Protein AF-0000000083613518 (afdb_homodimer)

Sequence (252 aa):
MGYRKLGRTSSQRKALLRDLATDLIINERIETTEARAKELRSVVEKMITLGKRGDLHARRQAAAFIRREVVTTTDEEGNETTSFALQKLFNDVAPRYTDRQGGYTRILKVGPRRGDGAPVVVIELVMGYRKLGRTSSQRKALLRDLATDLIINERIETTEARAKELRSVVEKMITLGKRGDLHARRQAAAFIRREVVTTTDEEGNETTSFALQKLFNDVAPRYTDRQGGYTRILKVGPRRGDGAPVVVIELV

Radius of gyration: 19.32 Å; Cα contacts (8 Å, |Δi|>4): 376; chains: 2; bounding box: 46×54×45 Å

Foldseek 3Di:
DPQDCVVPDPVVLLVVLQVVLLVCLQVLKDKDFPSNLVSNQVVNQLLLVLLLVLDPVSLVVNPVRHDFDKHWDADPVRDIDIDGSSCSSNPPQSVVCNPPDTPQKDKAFPDADPDPGGTMIMIGGD/DPQDCVVPDPVVLLVVLQVVLLVCLQVLKDKDFPSNLVSNQVVNQLLLVLLLVLDPVSLVVNPVRHDFDKHWDADPVRDIDIDGSSCSSNPPQSVVCNPPDTPQKDKAFPDDDPDPPGTMIMIGGD

pLDDT: mean 90.01, std 14.19, range [29.75, 98.61]

Nearest PDB structures (foldseek):
  8a63-assembly1_Q  TM=9.369E-01  e=1.039E-16  Listeria monocytogenes EGD-e
  7p7t-assembly1_Q  TM=9.201E-01  e=7.723E-17  Enterococcus faecalis
  7nhn-assembly1_Q  TM=9.329E-01  e=1.573E-16  Listeria monocytogenes EGD-e
  6o8x-assembly1_O  TM=8.999E-01  e=3.682E-14  Enterococcus faecalis
  5myj-assembly1_BQ  TM=8.837E-01  e=2.963E-12  Lactococcus cremoris subsp. cremoris MG1363

Organism: NCBI:txid2304605

InterPro domains:
  IPR000456 Large ribosomal subunit protein bL17 [MF_01368] (1-126)
  IPR000456 Large ribosomal subunit protein bL17 [PF01196] (16-126)
  IPR000456 Large ribosomal subunit protein bL17 [PTHR14413] (3-126)
  IPR000456 Large ribosomal subunit protein bL17 [TIGR00059] (2-126)
  IPR036373 Large ribosomal subunit protein bL17 superfamily [G3DSA:3.90.1030.10] (2-126)
  IPR036373 Large ribosomal subunit protein bL17 superfamily [SSF64263] (2-126)
  IPR047859 Large ribosomal subunit protein bL17, conserved site [PS01167] (30-52)

Solvent-accessible surface area (backbone atoms only — not comparable to full-atom values): 14281 Å² total; per-residue (Å²): 129,84,71,78,55,86,91,45,54,72,69,49,46,52,30,39,45,29,52,50,43,38,46,29,67,69,60,41,47,43,76,42,42,49,73,55,45,62,58,39,47,62,54,44,49,49,47,40,53,30,24,54,69,62,42,71,68,32,49,52,58,42,57,74,55,43,49,77,37,62,39,78,45,68,48,98,88,65,53,72,47,76,45,40,38,64,52,42,36,48,71,56,53,14,62,76,41,72,88,50,90,65,77,48,61,45,79,42,78,74,51,73,55,93,72,93,67,70,48,38,22,37,40,29,65,102,128,84,70,79,56,86,89,43,54,72,68,49,46,51,29,40,46,29,52,50,44,37,47,30,68,68,59,42,48,44,76,45,43,50,72,56,46,60,59,42,47,61,54,45,49,49,47,38,52,31,23,56,68,61,41,72,69,34,49,52,57,42,56,74,55,43,49,79,37,62,41,79,46,67,49,98,85,65,52,73,46,76,46,39,39,64,51,43,36,47,70,56,53,15,61,75,41,71,88,51,91,67,77,48,61,46,79,42,78,74,51,74,57,91,72,92,67,70,48,38,21,36,39,30,63,103

Structure (mmCIF, N/CA/C/O backbone):
data_AF-0000000083613518-model_v1
#
loop_
_entity.id
_entity.type
_entity.pdbx_description
1 polymer 'Large ribosomal subunit protein bL17'
#
loop_
_atom_site.group_PDB
_atom_site.id
_atom_site.type_symbol
_atom_site.label_atom_id
_atom_site.label_alt_id
_atom_site.label_comp_id
_atom_site.label_asym_id
_atom_site.label_entity_id
_atom_site.label_seq_id
_atom_site.pdbx_PDB_ins_code
_atom_site.Cartn_x
_atom_site.Cartn_y
_atom_site.Cartn_z
_atom_site.occupancy
_atom_site.B_iso_or_equiv
_atom_site.auth_seq_id
_atom_site.auth_comp_id
_atom_site.auth_asym_id
_atom_site.auth_atom_id
_atom_site.pdbx_PDB_model_num
ATOM 1 N N . MET A 1 1 ? -20.388 -11.957 -10.587 1 29.75 1 MET A N 1
ATOM 2 C CA . MET A 1 1 ? -20.161 -12.449 -9.231 1 29.75 1 MET A CA 1
ATOM 3 C C . MET A 1 1 ? -20.269 -11.316 -8.216 1 29.75 1 MET A C 1
ATOM 5 O O . MET A 1 1 ? -19.603 -10.288 -8.354 1 29.75 1 MET A O 1
ATOM 9 N N . GLY A 1 2 ? -21.452 -11.227 -7.701 1 42.05 2 GLY A N 1
ATOM 10 C CA . GLY A 1 2 ? -21.776 -10.132 -6.801 1 42.05 2 GLY A CA 1
ATOM 11 C C . GLY A 1 2 ? -20.809 -10.009 -5.638 1 42.05 2 GLY A C 1
ATOM 12 O O . GLY A 1 2 ? -20.614 -10.963 -4.883 1 42.05 2 GLY A O 1
ATOM 13 N N . TYR A 1 3 ? -19.715 -9.268 -5.726 1 49.86 3 TYR A N 1
ATOM 14 C CA . TYR A 1 3 ? -18.763 -9.054 -4.642 1 49.86 3 TYR A CA 1
ATOM 15 C C . TYR A 1 3 ? -19.485 -8.753 -3.334 1 49.86 3 TYR A C 1
ATOM 17 O O . TYR A 1 3 ? -20.582 -8.19 -3.338 1 49.86 3 TYR A O 1
ATOM 25 N N . ARG A 1 4 ? -19.282 -9.549 -2.326 1 58.93 4 ARG A N 1
ATOM 26 C CA . ARG A 1 4 ? -19.828 -9.203 -1.018 1 58.93 4 ARG A CA 1
ATOM 27 C C . ARG A 1 4 ? -19.591 -7.73 -0.699 1 58.93 4 ARG A C 1
ATOM 29 O O . ARG A 1 4 ? -18.543 -7.177 -1.039 1 58.93 4 ARG A O 1
ATOM 36 N N . LYS A 1 5 ? -20.572 -6.933 -0.449 1 56.43 5 LYS A N 1
ATOM 37 C CA . LYS A 1 5 ? -20.6 -5.487 -0.25 1 56.43 5 LYS A CA 1
ATOM 38 C C . LYS A 1 5 ? -19.647 -5.066 0.865 1 56.43 5 LYS A C 1
ATOM 40 O O . LYS A 1 5 ? -19.149 -3.938 0.871 1 56.43 5 LYS A O 1
ATOM 45 N N . LEU A 1 6 ? -18.945 -5.997 1.589 1 70.52 6 LEU A N 1
ATOM 46 C CA . LEU A 1 6 ? -18.037 -5.782 2.71 1 70.52 6 LEU A CA 1
ATOM 47 C C . LEU A 1 6 ? -18.382 -4.495 3.451 1 70.52 6 LEU A C 1
ATOM 49 O O . LEU A 1 6 ? -17.515 -3.883 4.079 1 70.52 6 LEU A O 1
ATOM 53 N N . GLY A 1 7 ? -19.693 -3.972 3.241 1 72.52 7 GLY A N 1
ATOM 54 C CA . GLY A 1 7 ? -20.112 -2.721 3.853 1 72.52 7 GLY A CA 1
ATOM 55 C C . GLY A 1 7 ? -19.428 -1.506 3.255 1 72.52 7 GLY A C 1
ATOM 56 O O . GLY A 1 7 ? -19.214 -0.506 3.943 1 72.52 7 GLY A O 1
ATOM 57 N N . ARG A 1 8 ? -18.896 -1.632 2.011 1 80.9 8 ARG A N 1
ATOM 58 C CA . ARG A 1 8 ? -18.143 -0.604 1.301 1 80.9 8 ARG A CA 1
ATOM 59 C C . ARG A 1 8 ? -18.758 -0.32 -0.065 1 80.9 8 ARG A C 1
ATOM 61 O O . ARG A 1 8 ? -19.518 -1.136 -0.591 1 80.9 8 ARG A O 1
ATOM 68 N N . THR A 1 9 ? -18.434 0.893 -0.484 1 88.49 9 THR A N 1
ATOM 69 C CA . THR A 1 9 ? -18.803 1.169 -1.869 1 88.49 9 THR A CA 1
ATOM 70 C C . THR A 1 9 ? -18 0.293 -2.827 1 88.49 9 THR A C 1
ATOM 72 O O . THR A 1 9 ? -16.992 -0.3 -2.437 1 88.49 9 THR A O 1
ATOM 75 N N . SER A 1 10 ? -18.519 0.225 -4.022 1 92.04 10 SER A N 1
ATOM 76 C CA . SER A 1 10 ? -17.834 -0.586 -5.023 1 92.04 10 SER A CA 1
ATOM 77 C C . SER A 1 10 ? -16.401 -0.11 -5.235 1 92.04 10 SER A C 1
ATOM 79 O O . SER A 1 10 ? -15.481 -0.923 -5.347 1 92.04 10 SER A O 1
ATOM 81 N N . SER A 1 11 ? -16.212 1.19 -5.306 1 93.25 11 SER A N 1
ATOM 82 C CA . SER A 1 11 ? -14.887 1.764 -5.517 1 93.25 11 SER A CA 1
ATOM 83 C C . SER A 1 11 ? -13.963 1.469 -4.34 1 93.25 11 SER A C 1
ATOM 85 O O . SER A 1 11 ? -12.788 1.147 -4.532 1 93.25 11 SER A O 1
ATOM 87 N N . GLN A 1 12 ? -14.516 1.533 -3.175 1 93.36 12 GLN A N 1
ATOM 88 C CA . GLN A 1 12 ? -13.73 1.257 -1.977 1 93.36 12 GLN A CA 1
ATOM 89 C C . GLN A 1 12 ? -13.352 -0.219 -1.895 1 93.36 12 GLN A C 1
ATOM 91 O O . GLN A 1 12 ? -12.226 -0.558 -1.523 1 93.36 12 GLN A O 1
ATOM 96 N N . ARG A 1 13 ? -14.272 -1.024 -2.31 1 93.83 13 ARG A N 1
ATOM 97 C CA . ARG A 1 13 ? -14 -2.457 -2.299 1 93.83 13 ARG A CA 1
ATOM 98 C C . ARG A 1 13 ? -12.884 -2.81 -3.277 1 93.83 13 ARG A C 1
ATOM 100 O O . ARG A 1 13 ? -11.972 -3.568 -2.939 1 93.83 13 ARG A O 1
ATOM 107 N N . LYS A 1 14 ? -12.987 -2.211 -4.432 1 95.32 14 LYS A N 1
ATOM 108 C CA . LYS A 1 14 ? -11.965 -2.464 -5.444 1 95.32 14 LYS A CA 1
ATOM 109 C C . LYS A 1 14 ? -10.593 -1.995 -4.969 1 95.32 14 LYS A C 1
ATOM 111 O O . LYS A 1 14 ? -9.596 -2.699 -5.144 1 95.32 14 LYS A O 1
ATOM 116 N N . ALA A 1 15 ? -10.553 -0.808 -4.362 1 96.2 15 ALA A N 1
ATOM 117 C CA . ALA A 1 15 ? -9.292 -0.268 -3.86 1 96.2 15 ALA A CA 1
ATOM 118 C C . ALA A 1 15 ? -8.717 -1.152 -2.757 1 96.2 15 ALA A C 1
ATOM 120 O O . ALA A 1 15 ? -7.509 -1.396 -2.715 1 96.2 15 ALA A O 1
ATOM 121 N N . LEU A 1 16 ? -9.607 -1.654 -1.927 1 95.83 16 LEU A N 1
ATOM 122 C CA . LEU A 1 16 ? -9.186 -2.526 -0.836 1 95.83 16 LEU A CA 1
ATOM 123 C C . LEU A 1 16 ? -8.595 -3.825 -1.376 1 95.83 16 LEU A C 1
ATOM 125 O O . LEU A 1 16 ? -7.531 -4.26 -0.931 1 95.83 16 LEU A O 1
ATOM 129 N N . LEU A 1 17 ? -9.255 -4.391 -2.343 1 96.8 17 LEU A N 1
ATOM 130 C CA . LEU A 1 17 ? -8.795 -5.659 -2.9 1 96.8 17 LEU A CA 1
ATOM 131 C C . LEU A 1 17 ? -7.484 -5.475 -3.658 1 96.8 17 LEU A C 1
ATOM 133 O O . LEU A 1 17 ? -6.633 -6.368 -3.659 1 96.8 17 LEU A O 1
ATOM 137 N N . ARG A 1 18 ? -7.316 -4.341 -4.288 1 97.27 18 ARG A N 1
ATOM 138 C CA . ARG A 1 18 ? -6.048 -4.033 -4.941 1 97.27 18 ARG A CA 1
ATOM 139 C C . ARG A 1 18 ? -4.909 -3.98 -3.929 1 97.27 18 ARG A C 1
ATOM 141 O O . ARG A 1 18 ? -3.839 -4.544 -4.161 1 97.27 18 ARG A O 1
ATOM 148 N N . ASP A 1 19 ? -5.189 -3.319 -2.863 1 96.87 19 ASP A N 1
ATOM 149 C CA . ASP A 1 19 ? -4.186 -3.2 -1.809 1 96.87 19 ASP A CA 1
ATOM 150 C C . ASP A 1 19 ? -3.819 -4.57 -1.244 1 96.87 19 ASP A C 1
ATOM 152 O O . ASP A 1 19 ? -2.637 -4.899 -1.118 1 96.87 19 ASP A O 1
ATOM 156 N N . LEU A 1 20 ? -4.812 -5.359 -0.962 1 97.68 20 LEU A N 1
ATOM 157 C CA . LEU A 1 20 ? -4.598 -6.66 -0.338 1 97.68 20 LEU A CA 1
ATOM 158 C C . LEU A 1 20 ? -3.914 -7.621 -1.305 1 97.68 20 LEU A C 1
ATOM 160 O O . LEU A 1 20 ? -3.054 -8.407 -0.901 1 97.68 20 LEU A O 1
ATOM 164 N N . ALA A 1 21 ? -4.338 -7.516 -2.578 1 98.57 21 ALA A N 1
ATOM 165 C CA . ALA A 1 21 ? -3.713 -8.383 -3.574 1 98.57 21 ALA A CA 1
ATOM 166 C C . ALA A 1 21 ? -2.231 -8.057 -3.734 1 98.57 21 ALA A C 1
ATOM 168 O O . ALA A 1 21 ? -1.393 -8.96 -3.787 1 98.57 21 ALA A O 1
ATOM 169 N N . THR A 1 22 ? -1.954 -6.766 -3.776 1 98.49 22 THR A N 1
ATOM 170 C CA . THR A 1 22 ? -0.567 -6.327 -3.882 1 98.49 22 THR A CA 1
ATOM 171 C C . THR A 1 22 ? 0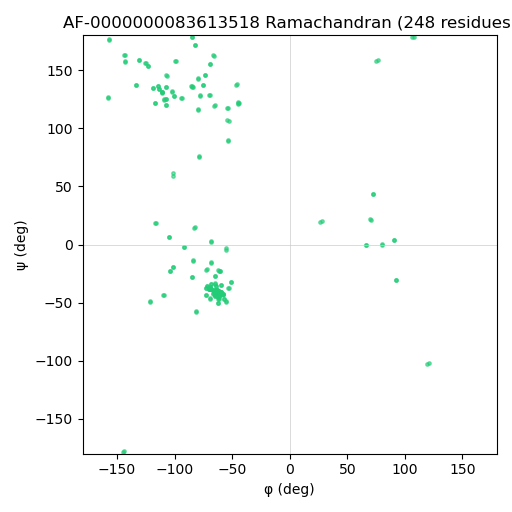.24 -6.786 -2.671 1 98.49 22 THR A C 1
ATOM 173 O O . THR A 1 22 ? 1.337 -7.329 -2.819 1 98.49 22 THR A O 1
ATOM 176 N N . ASP A 1 23 ? -0.356 -6.63 -1.527 1 97.82 23 ASP A N 1
ATOM 177 C CA . ASP A 1 23 ? 0.309 -7.038 -0.293 1 97.82 23 ASP A CA 1
ATOM 178 C C . ASP A 1 23 ? 0.567 -8.543 -0.281 1 97.82 23 ASP A C 1
ATOM 180 O O . ASP A 1 23 ? 1.634 -8.992 0.143 1 97.82 23 ASP A O 1
ATOM 184 N N . LEU A 1 24 ? -0.411 -9.287 -0.691 1 98.52 24 LEU A N 1
ATOM 185 C CA . LEU A 1 24 ? -0.266 -10.738 -0.67 1 98.52 24 LEU A CA 1
ATOM 186 C C . LEU A 1 24 ? 0.813 -11.191 -1.648 1 98.52 24 LEU A C 1
ATOM 188 O O . LEU A 1 24 ? 1.591 -12.098 -1.344 1 98.52 24 LEU A O 1
ATOM 192 N N . ILE A 1 25 ? 0.852 -10.565 -2.821 1 98.12 25 ILE A N 1
ATOM 193 C CA . ILE A 1 25 ? 1.874 -10.899 -3.807 1 98.12 25 ILE A CA 1
ATOM 194 C C . ILE A 1 25 ? 3.256 -10.569 -3.25 1 98.12 25 ILE A C 1
ATOM 196 O O . ILE A 1 25 ? 4.196 -11.354 -3.398 1 98.12 25 ILE A O 1
ATOM 200 N 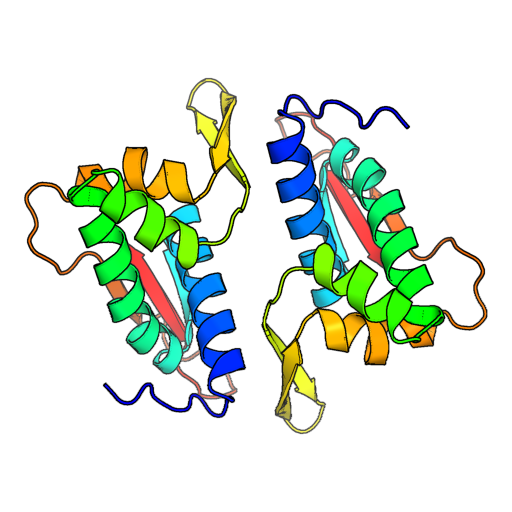N . ILE A 1 26 ? 3.355 -9.478 -2.558 1 97.24 26 ILE A N 1
ATOM 201 C CA . ILE A 1 26 ? 4.636 -9.017 -2.033 1 97.24 26 ILE A CA 1
ATOM 202 C C . ILE A 1 26 ? 5.063 -9.902 -0.864 1 97.24 26 ILE A C 1
ATOM 204 O O . ILE A 1 26 ? 6.201 -10.375 -0.819 1 97.24 26 ILE A O 1
ATOM 208 N N . ASN A 1 27 ? 4.122 -10.231 0.044 1 97.05 27 ASN A N 1
ATOM 209 C CA . ASN A 1 27 ? 4.476 -10.887 1.298 1 97.05 27 ASN A CA 1
ATOM 210 C C . ASN A 1 27 ? 4.185 -12.384 1.249 1 97.05 27 ASN A C 1
ATOM 212 O O . ASN A 1 27 ? 4.654 -13.14 2.101 1 97.05 27 ASN A O 1
ATOM 216 N N . GLU A 1 28 ? 3.359 -12.803 0.339 1 98.05 28 GLU A N 1
ATOM 217 C CA . GLU A 1 28 ? 2.951 -14.183 0.09 1 98.05 28 GLU A CA 1
ATOM 218 C C . GLU A 1 28 ? 2.135 -14.736 1.255 1 98.05 28 GLU A C 1
ATOM 220 O O . GLU A 1 28 ? 1.698 -15.888 1.221 1 98.05 28 GLU A O 1
ATOM 225 N N . ARG A 1 29 ? 1.961 -13.858 2.26 1 98.07 29 ARG A N 1
ATOM 226 C CA . ARG A 1 29 ? 1.159 -14.175 3.437 1 98.07 29 ARG A CA 1
ATOM 227 C C . ARG A 1 29 ? 0.674 -12.905 4.128 1 98.07 29 ARG A C 1
ATOM 229 O O . ARG A 1 29 ? 1.465 -11.998 4.398 1 98.07 29 ARG A O 1
ATOM 236 N N . ILE A 1 30 ? -0.674 -12.866 4.333 1 97.62 30 ILE A N 1
ATOM 237 C CA . ILE A 1 30 ? -1.175 -11.7 5.053 1 97.62 30 ILE A CA 1
ATOM 238 C C . ILE A 1 30 ? -2.325 -12.114 5.968 1 97.62 30 ILE A C 1
ATOM 240 O O . ILE A 1 30 ? -2.92 -13.179 5.786 1 97.62 30 ILE A O 1
ATOM 244 N N . GLU A 1 31 ? -2.572 -11.3 7.003 1 96.27 31 GLU A N 1
ATOM 245 C CA . GLU A 1 31 ? -3.702 -11.461 7.913 1 96.27 31 GLU A CA 1
ATOM 246 C C . GLU A 1 31 ? -4.811 -10.462 7.597 1 96.27 31 GLU A C 1
ATOM 248 O O . GLU A 1 31 ? -4.542 -9.283 7.355 1 96.27 31 GLU A O 1
ATOM 253 N N . THR A 1 32 ? -6.062 -10.967 7.5 1 94.13 32 THR A N 1
ATOM 254 C CA . THR A 1 32 ? -7.229 -10.127 7.252 1 94.13 32 THR A CA 1
ATOM 255 C C . THR A 1 32 ? -8.502 -10.811 7.739 1 94.13 32 THR A C 1
ATOM 257 O O . THR A 1 32 ? -8.447 -11.898 8.318 1 94.13 32 THR A O 1
ATOM 260 N N . THR A 1 33 ? -9.56 -10.183 7.664 1 91.61 33 THR A N 1
ATOM 261 C CA . THR A 1 33 ? -10.811 -10.817 8.066 1 91.61 33 THR A CA 1
ATOM 262 C C . THR A 1 33 ? -11.197 -11.921 7.087 1 91.61 33 THR A C 1
ATOM 264 O O . THR A 1 33 ? -10.783 -11.902 5.926 1 91.61 33 THR A O 1
ATOM 267 N N . GLU A 1 34 ? -11.988 -12.881 7.572 1 92.77 34 GLU A N 1
ATOM 268 C CA . GLU A 1 34 ? -12.39 -14.013 6.742 1 92.77 34 GLU A CA 1
ATOM 269 C C . GLU A 1 34 ? -13.148 -13.547 5.502 1 92.77 34 GLU A C 1
ATOM 271 O O . GLU A 1 34 ? -12.924 -14.057 4.402 1 92.77 34 GLU A O 1
ATOM 276 N N . ALA A 1 35 ? -14.009 -12.562 5.688 1 92.46 35 ALA A N 1
ATOM 277 C CA . ALA A 1 35 ? -14.796 -12.045 4.571 1 92.46 35 ALA A CA 1
ATOM 278 C C . ALA A 1 35 ? -13.894 -11.455 3.491 1 92.46 35 ALA A C 1
ATOM 280 O O . ALA A 1 35 ? -14.075 -11.732 2.303 1 92.46 35 ALA A O 1
ATOM 281 N N . ARG A 1 36 ? -12.902 -10.733 3.852 1 94.12 36 ARG A N 1
ATOM 282 C CA . ARG A 1 36 ? -11.968 -10.118 2.913 1 94.12 36 ARG A CA 1
ATOM 283 C C . ARG A 1 36 ? -11.094 -11.172 2.242 1 94.12 36 ARG A C 1
ATOM 285 O O . ARG A 1 36 ? -10.81 -11.08 1.046 1 94.12 36 ARG A O 1
ATOM 292 N N . ALA A 1 37 ? -10.737 -12.116 3.021 1 97.25 37 ALA A N 1
ATOM 293 C CA . ALA A 1 37 ? -9.88 -13.179 2.501 1 97.25 37 ALA A CA 1
ATOM 294 C C . ALA A 1 37 ? -10.586 -13.962 1.398 1 97.25 37 ALA A C 1
ATOM 296 O O . ALA A 1 37 ? -9.972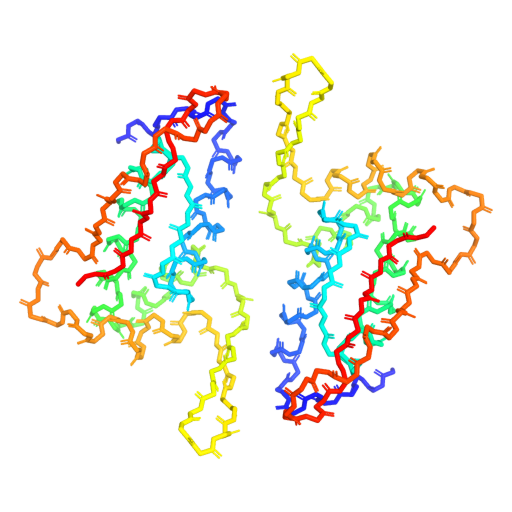 -14.312 0.386 1 97.25 37 ALA A O 1
ATOM 297 N N . LYS A 1 38 ? -11.812 -14.22 1.571 1 96.19 38 LYS A N 1
ATOM 298 C CA . LYS A 1 38 ? -12.581 -14.977 0.586 1 96.19 38 LYS A CA 1
ATOM 299 C C . LYS A 1 38 ? -12.722 -14.198 -0.718 1 96.19 38 LYS A C 1
ATOM 301 O O . LYS A 1 38 ? -12.622 -14.772 -1.804 1 96.19 38 LYS A O 1
ATOM 306 N N . GLU A 1 39 ? -12.937 -12.912 -0.591 1 96.65 39 GLU A N 1
ATOM 307 C CA . GLU A 1 39 ? -13.014 -12.081 -1.789 1 96.65 39 GLU A CA 1
ATOM 308 C C . GLU A 1 39 ? -11.647 -11.944 -2.455 1 96.65 39 GLU A C 1
ATOM 310 O O . GLU A 1 39 ? -11.542 -11.981 -3.682 1 96.65 39 GLU A O 1
ATOM 315 N N . LEU A 1 40 ? -10.69 -11.846 -1.683 1 97.94 40 LEU A N 1
ATOM 316 C CA . LEU A 1 40 ? -9.317 -11.682 -2.149 1 97.94 40 LEU A CA 1
ATOM 317 C C . LEU A 1 40 ? -8.853 -12.915 -2.917 1 97.94 40 LEU A C 1
ATOM 319 O O . LEU A 1 40 ? -8.095 -12.801 -3.883 1 97.94 40 LEU A O 1
ATOM 323 N N . ARG A 1 41 ? -9.28 -14.052 -2.57 1 97.97 41 ARG A N 1
ATOM 324 C CA . ARG A 1 41 ? -8.86 -15.31 -3.178 1 97.97 41 ARG A CA 1
ATOM 325 C C . ARG A 1 41 ? -9.086 -15.291 -4.687 1 97.97 41 ARG A C 1
ATOM 327 O O . ARG A 1 41 ? -8.173 -15.589 -5.46 1 97.97 41 ARG A O 1
ATOM 334 N N . SER A 1 42 ? -10.271 -14.89 -5.065 1 97.12 42 SER A N 1
ATOM 335 C CA . SER A 1 42 ? -10.593 -14.907 -6.488 1 97.12 42 SER A CA 1
ATOM 336 C C . SER A 1 42 ? -9.703 -13.947 -7.269 1 97.12 42 SER A C 1
ATOM 338 O O . SER A 1 42 ? -9.277 -14.254 -8.384 1 97.12 42 SER A O 1
ATOM 340 N N . VAL A 1 43 ? -9.394 -12.864 -6.68 1 97.95 43 VAL A N 1
ATOM 341 C CA . VAL A 1 43 ? -8.589 -11.835 -7.331 1 97.95 43 VAL A CA 1
ATOM 342 C C . VAL A 1 43 ? -7.157 -12.335 -7.51 1 97.95 43 VAL A C 1
ATOM 344 O O . VAL A 1 43 ? -6.597 -12.256 -8.606 1 97.95 43 VAL A O 1
ATOM 347 N N . VAL A 1 44 ? -6.639 -12.889 -6.485 1 98.61 44 VAL A N 1
ATOM 348 C CA . VAL A 1 44 ? -5.241 -13.304 -6.515 1 98.61 44 VAL A CA 1
ATOM 349 C C . VAL A 1 44 ? -5.082 -14.525 -7.418 1 98.61 44 VAL A C 1
ATOM 351 O O . VAL A 1 44 ? -4.085 -14.651 -8.132 1 98.61 44 VAL A O 1
ATOM 354 N N . GLU A 1 45 ? -6.078 -15.385 -7.41 1 98.28 45 GLU A N 1
ATOM 355 C CA . GLU A 1 45 ? -6.061 -16.511 -8.339 1 98.28 45 GLU A CA 1
ATOM 356 C C . GLU A 1 45 ? -5.974 -16.031 -9.785 1 98.28 45 GLU A C 1
ATOM 358 O O . GLU A 1 45 ? -5.213 -16.583 -10.583 1 98.28 45 GLU A O 1
ATOM 363 N N . LYS A 1 46 ? -6.726 -15.034 -10.006 1 98.11 46 LYS A N 1
ATOM 364 C CA . LYS A 1 46 ? -6.725 -14.468 -11.352 1 98.11 46 LYS A CA 1
ATOM 365 C C . LYS A 1 46 ? -5.379 -13.828 -11.678 1 98.11 46 LYS A C 1
ATOM 367 O O . LYS A 1 46 ? -4.862 -13.986 -12.786 1 98.11 46 LYS A O 1
ATOM 372 N N . MET A 1 47 ? -4.802 -13.131 -10.793 1 98.58 47 MET A N 1
ATOM 373 C CA . MET A 1 47 ? -3.519 -12.47 -11.013 1 98.58 47 MET A CA 1
ATOM 374 C C . MET A 1 47 ? -2.422 -13.492 -11.294 1 98.58 47 MET A C 1
ATOM 376 O O . MET A 1 47 ? -1.589 -13.286 -12.179 1 98.58 47 MET A O 1
ATOM 380 N N . ILE A 1 48 ? -2.433 -14.579 -10.53 1 98.55 48 ILE A N 1
ATOM 381 C CA . ILE A 1 48 ? -1.413 -15.607 -10.709 1 98.55 48 ILE A CA 1
ATOM 382 C C . ILE A 1 48 ? -1.621 -16.313 -12.047 1 98.55 48 ILE A C 1
ATOM 384 O O . ILE A 1 48 ? -0.655 -16.638 -12.741 1 98.55 48 ILE A O 1
ATOM 388 N N . THR A 1 49 ? -2.875 -16.496 -12.43 1 98.15 49 THR A N 1
ATOM 389 C CA . THR A 1 49 ? -3.164 -17.063 -13.742 1 98.15 49 THR A CA 1
ATOM 390 C C . THR A 1 49 ? -2.618 -16.167 -14.851 1 98.15 49 THR A C 1
ATOM 392 O O . THR A 1 49 ? -2.012 -16.654 -15.808 1 98.15 49 THR A O 1
ATOM 395 N N . LEU A 1 50 ? -2.801 -14.897 -14.73 1 98.16 50 LEU A N 1
ATOM 396 C CA . LEU A 1 50 ? -2.213 -13.958 -15.679 1 98.16 50 LEU A CA 1
ATOM 397 C C . LEU A 1 50 ? -0.691 -14.058 -15.669 1 98.16 50 LEU A C 1
ATOM 399 O O . LEU A 1 50 ? -0.057 -14.037 -16.727 1 98.16 50 LEU A O 1
ATOM 403 N N . GLY A 1 51 ? -0.169 -14.171 -14.476 1 98.14 51 GLY A N 1
ATOM 404 C CA . GLY A 1 51 ? 1.272 -14.297 -14.324 1 98.14 51 GLY A CA 1
ATOM 405 C C . GLY A 1 51 ? 1.842 -15.512 -15.03 1 98.14 51 GLY A C 1
ATOM 406 O O . GLY A 1 51 ? 2.933 -15.45 -15.601 1 98.14 51 GLY A O 1
ATOM 407 N N . LYS A 1 52 ? 1.099 -16.546 -15.044 1 97.51 52 LYS A N 1
ATOM 408 C CA . LYS A 1 52 ? 1.518 -17.789 -15.684 1 97.51 52 LYS A CA 1
ATOM 409 C C . LYS A 1 52 ? 1.479 -17.664 -17.205 1 97.51 52 LYS A C 1
ATOM 411 O O . LYS A 1 52 ? 2.297 -18.266 -17.904 1 97.51 52 LYS A O 1
ATOM 416 N N . ARG A 1 53 ? 0.521 -16.985 -17.702 1 95.87 53 ARG A N 1
ATOM 417 C CA . ARG A 1 53 ? 0.446 -16.765 -19.143 1 95.87 53 ARG A CA 1
ATOM 418 C C . ARG A 1 53 ? 1.658 -15.985 -19.641 1 95.87 53 ARG A C 1
ATOM 420 O O . ARG A 1 53 ? 2.264 -16.35 -20.651 1 95.87 53 ARG A O 1
ATOM 427 N N . GLY A 1 54 ? 1.992 -14.847 -19.007 1 93.28 54 GLY A N 1
ATOM 428 C CA . GLY A 1 54 ? 3.27 -14.169 -19.162 1 93.28 54 GLY A CA 1
ATOM 429 C C . GLY A 1 54 ? 3.35 -13.327 -20.421 1 93.28 54 GLY A C 1
ATOM 430 O O . GLY A 1 54 ? 4.373 -12.691 -20.684 1 93.28 54 GLY A O 1
ATOM 431 N N . ASP A 1 55 ? 2.29 -13.301 -21.193 1 96.71 55 ASP A N 1
ATOM 432 C CA . ASP A 1 55 ? 2.337 -12.513 -22.421 1 96.71 55 ASP A CA 1
ATOM 433 C C . ASP A 1 55 ? 2.049 -11.04 -22.14 1 96.71 55 ASP A C 1
ATOM 435 O O . ASP A 1 55 ? 1.658 -10.68 -21.028 1 96.71 55 ASP A O 1
ATOM 439 N N . LEU A 1 56 ? 2.245 -10.225 -23.175 1 97.51 56 LEU A N 1
ATOM 440 C CA . LEU A 1 56 ? 2.124 -8.779 -23.025 1 97.51 56 LEU A CA 1
ATOM 441 C C . LEU A 1 56 ? 0.715 -8.394 -22.587 1 97.51 56 LEU A C 1
ATOM 443 O O . LEU A 1 56 ? 0.541 -7.495 -21.761 1 97.51 56 LEU A O 1
ATOM 447 N N . HIS A 1 57 ? -0.228 -9.097 -23.184 1 98.32 57 HIS A N 1
ATOM 448 C CA . HIS A 1 57 ? -1.61 -8.808 -22.818 1 98.32 57 HIS A CA 1
ATOM 449 C C . HIS A 1 57 ? -1.86 -9.094 -21.341 1 98.32 57 HIS A C 1
ATOM 451 O O . HIS A 1 57 ? -2.472 -8.283 -20.642 1 98.32 57 HIS A O 1
ATOM 457 N N . ALA A 1 58 ? -1.367 -10.186 -20.804 1 98.43 58 ALA A N 1
ATOM 458 C CA . ALA A 1 58 ? -1.51 -10.567 -19.401 1 98.43 58 ALA A CA 1
ATOM 459 C C . ALA A 1 58 ? -0.81 -9.566 -18.487 1 98.43 58 ALA A C 1
ATOM 461 O O . ALA A 1 58 ? -1.337 -9.203 -17.432 1 98.43 58 ALA A O 1
ATOM 462 N N . ARG A 1 59 ? 0.27 -9.146 -18.936 1 97.91 59 ARG A N 1
ATOM 463 C CA . ARG A 1 59 ? 1.04 -8.192 -18.143 1 97.91 59 ARG A CA 1
ATOM 464 C C . ARG A 1 59 ? 0.292 -6.871 -17.997 1 97.91 59 ARG A C 1
ATOM 466 O O . ARG A 1 59 ? 0.279 -6.275 -16.918 1 97.91 59 ARG A O 1
ATOM 473 N N . ARG A 1 60 ? -0.298 -6.432 -19.04 1 98.1 60 ARG A N 1
ATOM 474 C CA . ARG A 1 60 ? -1.055 -5.184 -19.003 1 98.1 60 ARG A CA 1
ATOM 475 C C . ARG A 1 60 ? -2.287 -5.318 -18.114 1 98.1 60 ARG A C 1
ATOM 477 O O . ARG A 1 60 ? -2.629 -4.392 -17.375 1 98.1 60 ARG A O 1
ATOM 484 N N . GLN A 1 61 ? -2.897 -6.472 -18.221 1 98.36 61 GLN A N 1
ATOM 485 C CA . GLN A 1 61 ? -4.074 -6.719 -17.395 1 98.36 61 GLN A CA 1
ATOM 486 C C . GLN A 1 61 ? -3.715 -6.717 -15.912 1 98.36 61 GLN A C 1
ATOM 488 O O . GLN A 1 61 ? -4.413 -6.106 -15.1 1 98.36 61 GLN A O 1
ATOM 493 N N . ALA A 1 62 ? -2.622 -7.344 -15.569 1 98.56 62 ALA A N 1
ATOM 494 C CA . ALA A 1 62 ? -2.182 -7.393 -14.177 1 98.56 62 ALA A CA 1
ATOM 495 C C . ALA A 1 62 ? -1.737 -6.016 -13.694 1 98.56 62 ALA A C 1
ATOM 497 O O . ALA A 1 62 ? -2.023 -5.627 -12.559 1 98.56 62 ALA A O 1
ATOM 498 N N . ALA A 1 63 ? -1.064 -5.268 -14.582 1 97.79 63 ALA A N 1
ATOM 499 C CA . ALA A 1 63 ? -0.563 -3.936 -14.251 1 97.79 63 ALA A CA 1
ATOM 500 C C . ALA A 1 63 ? -1.712 -2.972 -13.972 1 97.79 63 ALA A C 1
ATOM 502 O O . ALA A 1 63 ? -1.557 -2.017 -13.206 1 97.79 63 ALA A O 1
ATOM 503 N N . ALA A 1 64 ? -2.868 -3.245 -14.566 1 97.17 64 ALA A N 1
ATOM 504 C CA . ALA A 1 64 ? -4.04 -2.393 -14.383 1 97.17 64 ALA A CA 1
ATOM 505 C C . ALA A 1 64 ? -4.626 -2.56 -12.984 1 97.17 64 ALA A C 1
ATOM 507 O O . ALA A 1 64 ? -5.332 -1.677 -12.491 1 97.17 64 ALA A O 1
ATOM 508 N N . PHE A 1 65 ? -4.327 -3.674 -12.364 1 97.17 65 PHE A N 1
ATOM 509 C CA . PHE A 1 65 ? -4.944 -3.968 -11.076 1 97.17 65 PHE A CA 1
ATOM 510 C C . PHE A 1 65 ? -3.922 -3.865 -9.95 1 97.17 65 PHE A C 1
ATOM 512 O O . PHE A 1 65 ? -4.19 -3.254 -8.914 1 97.17 65 PHE A O 1
ATOM 519 N N . ILE A 1 66 ? -2.701 -4.403 -10.126 1 97.18 66 ILE A N 1
ATOM 520 C CA . ILE A 1 66 ? -1.66 -4.448 -9.106 1 97.18 66 ILE A CA 1
ATOM 521 C C . ILE A 1 66 ? -1.033 -3.065 -8.947 1 97.18 66 ILE A C 1
ATOM 523 O O . ILE A 1 66 ? -0.727 -2.397 -9.938 1 97.18 66 ILE A O 1
ATOM 527 N N . ARG A 1 67 ? -0.817 -2.681 -7.745 1 95.43 67 ARG A N 1
ATOM 528 C CA . ARG A 1 67 ? -0.205 -1.385 -7.475 1 95.43 67 ARG A CA 1
ATOM 529 C C . ARG A 1 67 ? 1.282 -1.401 -7.812 1 95.43 67 ARG A C 1
ATOM 531 O O . ARG A 1 67 ? 1.964 -2.403 -7.589 1 95.43 67 ARG A O 1
ATOM 538 N N . ARG A 1 68 ? 1.635 -0.225 -8.256 1 94.85 68 ARG A N 1
ATOM 539 C CA . ARG A 1 68 ? 3.058 -0.066 -8.536 1 94.85 68 ARG A CA 1
ATOM 540 C C . ARG A 1 68 ? 3.845 0.176 -7.252 1 94.85 68 ARG A C 1
ATOM 542 O O . ARG A 1 68 ? 4.25 1.306 -6.971 1 94.85 68 ARG A O 1
ATOM 549 N N . GLU A 1 69 ? 4.031 -0.87 -6.53 1 96.38 69 GLU A N 1
ATOM 550 C CA . GLU A 1 69 ? 4.752 -0.815 -5.262 1 96.38 69 GLU A CA 1
ATOM 551 C C . GLU A 1 69 ? 6.135 -1.449 -5.386 1 96.38 69 GLU A C 1
ATOM 553 O O . GLU A 1 69 ? 6.306 -2.444 -6.094 1 96.38 69 GLU A O 1
ATOM 558 N N . VAL A 1 70 ? 7.032 -0.863 -4.653 1 94.67 70 VAL A N 1
ATOM 559 C CA . VAL A 1 70 ? 8.406 -1.354 -4.691 1 94.67 70 VAL A CA 1
ATOM 560 C C . VAL A 1 70 ? 8.57 -2.51 -3.708 1 94.67 70 VAL A C 1
ATOM 562 O O . VAL A 1 70 ? 8.067 -2.453 -2.583 1 94.67 70 VAL A O 1
ATOM 565 N N . VAL A 1 71 ? 9.227 -3.516 -4.162 1 93.65 71 VAL A N 1
ATOM 566 C CA . VAL A 1 71 ? 9.539 -4.699 -3.368 1 93.65 71 VAL A CA 1
ATOM 567 C C . VAL A 1 71 ? 11.052 -4.833 -3.212 1 93.65 71 VAL A C 1
ATOM 569 O O . VAL A 1 71 ? 11.786 -4.846 -4.203 1 93.65 71 VAL A O 1
ATOM 572 N N . THR A 1 72 ? 11.482 -4.838 -2.004 1 88.08 72 THR A N 1
ATOM 573 C CA . THR A 1 72 ? 12.903 -5.048 -1.752 1 88.08 72 THR A CA 1
ATOM 574 C C . THR A 1 72 ? 13.149 -6.434 -1.162 1 88.08 72 THR A C 1
ATOM 576 O O . THR A 1 72 ? 12.565 -6.791 -0.137 1 88.08 72 THR A O 1
ATOM 579 N N . THR A 1 73 ? 13.888 -7.212 -1.807 1 84.6 73 THR A N 1
ATOM 580 C CA . THR A 1 73 ? 14.231 -8.551 -1.34 1 84.6 73 THR A CA 1
ATOM 581 C C . THR A 1 73 ? 15.723 -8.653 -1.038 1 84.6 73 THR A C 1
ATOM 583 O O . THR A 1 73 ? 16.543 -8.03 -1.716 1 84.6 73 THR A O 1
ATOM 586 N N . THR A 1 74 ? 16.026 -9.263 0.058 1 81.81 74 THR A N 1
ATOM 587 C CA . THR A 1 74 ? 17.416 -9.494 0.437 1 81.81 74 THR A CA 1
ATOM 588 C C . THR A 1 74 ? 17.781 -10.968 0.281 1 81.81 74 THR A C 1
ATOM 590 O O . THR A 1 74 ? 17.079 -11.844 0.791 1 81.81 74 THR A O 1
ATOM 593 N N . ASP A 1 75 ? 18.833 -11.198 -0.475 1 79.59 75 ASP A N 1
ATOM 594 C CA . ASP A 1 75 ? 19.232 -12.589 -0.667 1 79.59 75 ASP A CA 1
ATOM 595 C C . ASP A 1 75 ? 20.131 -13.065 0.472 1 79.59 75 ASP A C 1
ATOM 597 O O . ASP A 1 75 ? 20.355 -12.335 1.439 1 79.59 75 ASP A O 1
ATOM 601 N N . GLU A 1 76 ? 20.544 -14.305 0.454 1 81.76 76 GLU A N 1
ATOM 602 C CA . GLU A 1 76 ? 21.316 -14.941 1.517 1 81.76 76 GLU A CA 1
ATOM 603 C C . GLU A 1 76 ? 22.643 -14.223 1.741 1 81.76 76 GLU A C 1
ATOM 605 O O . GLU A 1 76 ? 23.193 -14.253 2.844 1 81.76 76 GLU A O 1
ATOM 610 N N . GLU A 1 77 ? 23.166 -13.49 0.754 1 84.51 77 GLU A N 1
ATOM 611 C CA . GLU A 1 77 ? 24.446 -12.793 0.832 1 84.51 77 GLU A CA 1
ATOM 612 C C . GLU A 1 77 ? 24.265 -11.36 1.324 1 84.51 77 GLU A C 1
ATOM 614 O O . GLU A 1 77 ? 25.24 -10.616 1.457 1 84.51 77 GLU A O 1
ATOM 619 N N . GLY A 1 78 ? 23.038 -11.03 1.525 1 79.45 78 GLY A N 1
ATOM 620 C CA . GLY A 1 78 ? 22.772 -9.692 2.028 1 79.45 78 GLY A CA 1
ATOM 621 C C . GLY A 1 78 ? 22.559 -8.672 0.926 1 79.45 78 GLY A C 1
ATOM 622 O O . GLY A 1 78 ? 22.409 -7.479 1.198 1 79.45 78 GLY A O 1
ATOM 623 N N . ASN A 1 79 ? 22.571 -9.219 -0.345 1 82.82 79 ASN A N 1
ATOM 624 C CA . ASN A 1 79 ? 22.348 -8.309 -1.463 1 82.82 79 ASN A CA 1
ATOM 625 C C . ASN A 1 79 ? 20.869 -7.964 -1.618 1 82.82 79 ASN A C 1
ATOM 627 O O . ASN A 1 79 ? 20.013 -8.849 -1.582 1 82.82 79 ASN A O 1
ATOM 631 N N . GLU A 1 80 ? 20.56 -6.684 -1.684 1 81.53 80 GLU A N 1
ATOM 632 C CA . GLU A 1 80 ? 19.183 -6.221 -1.826 1 81.53 80 GLU A CA 1
ATOM 633 C C . GLU A 1 80 ? 18.828 -5.986 -3.292 1 81.53 80 GLU A C 1
ATOM 635 O O . GLU A 1 80 ? 19.606 -5.385 -4.036 1 81.53 80 GLU A O 1
ATOM 640 N N . THR A 1 81 ? 17.805 -6.563 -3.74 1 86.97 81 THR A N 1
ATOM 641 C CA . THR A 1 81 ? 17.248 -6.309 -5.064 1 86.97 81 THR A CA 1
ATOM 642 C C . THR A 1 81 ? 15.873 -5.656 -4.956 1 86.97 81 THR A C 1
ATOM 644 O O . THR A 1 81 ? 15.066 -6.033 -4.103 1 86.97 81 THR A O 1
ATOM 647 N N . THR A 1 82 ? 15.777 -4.641 -5.774 1 91.08 82 THR A N 1
ATOM 648 C CA . THR A 1 82 ? 14.509 -3.92 -5.78 1 91.08 82 THR A CA 1
ATOM 649 C C . THR A 1 82 ? 13.767 -4.142 -7.095 1 91.08 82 THR A C 1
ATOM 651 O O . THR A 1 82 ? 14.375 -4.128 -8.167 1 91.08 82 THR A O 1
ATOM 654 N N . SER A 1 83 ? 12.591 -4.449 -6.968 1 94.17 83 SER A N 1
ATOM 655 C CA . SER A 1 83 ? 11.694 -4.586 -8.111 1 94.17 83 SER A CA 1
ATOM 656 C C . SER A 1 83 ? 10.285 -4.114 -7.768 1 94.17 83 SER A C 1
ATOM 658 O O . SER A 1 83 ? 10.06 -3.538 -6.702 1 94.17 83 SER A O 1
ATOM 660 N N . PHE A 1 84 ? 9.381 -4.235 -8.758 1 97.18 84 PHE A N 1
ATOM 661 C CA . PHE A 1 84 ? 7.986 -3.888 -8.512 1 97.18 84 PHE A CA 1
ATOM 662 C C . PHE A 1 84 ? 7.159 -5.136 -8.229 1 97.18 84 PHE A C 1
ATOM 664 O O . PHE A 1 84 ? 7.554 -6.245 -8.596 1 97.18 84 PHE A O 1
ATOM 671 N N . ALA A 1 85 ? 6.057 -4.922 -7.574 1 97.99 85 ALA A N 1
ATOM 672 C CA . ALA A 1 85 ? 5.14 -6.014 -7.258 1 97.99 85 ALA A CA 1
ATOM 673 C C . ALA A 1 85 ? 4.765 -6.796 -8.514 1 97.99 85 ALA A C 1
ATOM 675 O O . ALA A 1 85 ? 4.674 -8.026 -8.483 1 97.99 85 ALA A O 1
ATOM 676 N N . LEU A 1 86 ? 4.603 -6.086 -9.601 1 98.04 86 LEU A N 1
ATOM 677 C CA . LEU A 1 86 ? 4.264 -6.73 -10.866 1 98.04 86 LEU A CA 1
ATOM 678 C C . LEU A 1 86 ? 5.362 -7.698 -11.295 1 98.04 86 LEU A C 1
ATOM 680 O O . LEU A 1 86 ? 5.074 -8.811 -11.741 1 98.04 86 LEU A O 1
ATOM 684 N N . GLN A 1 87 ? 6.576 -7.289 -11.205 1 97.03 87 GLN A N 1
ATOM 685 C CA . GLN A 1 87 ? 7.701 -8.137 -11.584 1 97.03 87 GLN A CA 1
ATOM 686 C C . GLN A 1 87 ? 7.798 -9.359 -10.675 1 97.03 87 GLN A C 1
ATOM 688 O O . GLN A 1 87 ? 8.098 -10.461 -11.138 1 97.03 87 GLN A O 1
ATOM 693 N N . LYS A 1 88 ? 7.567 -9.107 -9.411 1 97.15 88 LYS A N 1
ATOM 694 C CA . LYS A 1 88 ? 7.571 -10.245 -8.495 1 97.15 88 LYS A CA 1
ATOM 695 C C . LYS A 1 88 ? 6.506 -11.266 -8.883 1 97.15 88 LYS A C 1
ATOM 697 O O . LYS A 1 88 ? 6.747 -12.474 -8.826 1 97.15 88 LYS A O 1
ATOM 702 N N . LEU A 1 89 ? 5.345 -10.807 -9.253 1 98.3 89 LEU A N 1
ATOM 703 C CA . LEU A 1 89 ? 4.274 -11.701 -9.681 1 98.3 89 LEU A CA 1
ATOM 704 C C . LEU A 1 89 ? 4.724 -12.566 -10.853 1 98.3 89 LEU A C 1
ATOM 706 O O . LEU A 1 89 ? 4.581 -13.791 -10.817 1 98.3 89 LEU A O 1
ATOM 710 N N . PHE A 1 90 ? 5.343 -11.958 -11.865 1 98.18 90 PHE A N 1
ATOM 711 C CA . PHE A 1 90 ? 5.622 -12.631 -13.128 1 98.18 90 PHE A CA 1
ATOM 712 C C . PHE A 1 90 ? 6.921 -13.424 -13.043 1 98.18 90 PHE A C 1
ATOM 714 O O . PHE A 1 90 ? 7.067 -14.458 -13.698 1 98.18 90 PHE A O 1
ATOM 721 N N . ASN A 1 91 ? 7.828 -12.976 -12.19 1 96.37 91 ASN A N 1
ATOM 722 C CA . ASN A 1 91 ? 9.157 -13.578 -12.21 1 96.37 91 ASN A CA 1
ATOM 723 C C . ASN A 1 91 ? 9.354 -14.542 -11.043 1 96.37 91 ASN A C 1
ATOM 725 O O . ASN A 1 91 ? 10.184 -15.45 -11.116 1 96.37 91 ASN A O 1
ATOM 729 N N . ASP A 1 92 ? 8.615 -14.375 -10.022 1 95.77 92 ASP A N 1
ATOM 730 C CA . ASP A 1 92 ? 8.888 -15.144 -8.812 1 9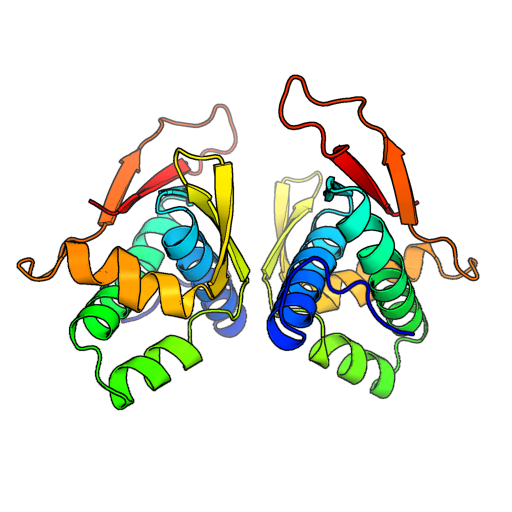5.77 92 ASP A CA 1
ATOM 731 C C . ASP A 1 92 ? 7.679 -15.986 -8.411 1 95.77 92 ASP A C 1
ATOM 733 O O . ASP A 1 92 ? 7.792 -17.201 -8.239 1 95.77 92 ASP A O 1
ATOM 737 N N . VAL A 1 93 ? 6.538 -15.415 -8.372 1 97.75 93 VAL A N 1
ATOM 738 C CA . VAL A 1 93 ? 5.368 -16.075 -7.803 1 97.75 93 VAL A CA 1
ATOM 739 C C . VAL A 1 93 ? 4.755 -17.02 -8.834 1 97.75 93 VAL A C 1
ATOM 741 O O . VAL A 1 93 ? 4.644 -18.224 -8.593 1 97.75 93 VAL A O 1
ATOM 744 N N . ALA A 1 94 ? 4.379 -16.473 -9.983 1 98.23 94 ALA A N 1
ATOM 745 C CA . ALA A 1 94 ? 3.609 -17.226 -10.97 1 98.23 94 ALA A CA 1
ATOM 746 C C . ALA A 1 94 ? 4.368 -18.469 -11.426 1 98.23 94 ALA A C 1
ATOM 748 O O . ALA A 1 94 ? 3.782 -19.545 -11.566 1 98.23 94 ALA A O 1
ATOM 749 N N . PRO A 1 95 ? 5.647 -18.383 -11.632 1 97.45 95 PRO A N 1
ATOM 750 C CA . PRO A 1 95 ? 6.384 -19.553 -12.115 1 97.45 95 PRO A CA 1
ATOM 751 C C . PRO A 1 95 ? 6.33 -20.729 -11.142 1 97.45 95 PRO A C 1
ATOM 753 O O . PRO A 1 95 ? 6.517 -21.879 -11.547 1 97.45 95 PRO A O 1
ATOM 756 N N . ARG A 1 96 ? 6.084 -20.515 -9.921 1 96.92 96 ARG A N 1
ATOM 757 C CA . ARG A 1 96 ? 6.017 -21.578 -8.922 1 96.92 96 ARG A CA 1
ATOM 758 C C . ARG A 1 96 ? 4.802 -22.47 -9.154 1 96.92 96 ARG A C 1
ATOM 760 O O . ARG A 1 96 ? 4.725 -23.575 -8.612 1 96.92 96 ARG A O 1
ATOM 767 N N . TYR A 1 97 ? 3.875 -21.968 -9.97 1 97.56 97 TYR A N 1
ATOM 768 C CA . TYR A 1 97 ? 2.605 -22.674 -10.1 1 97.56 97 TYR A CA 1
ATOM 769 C C . TYR A 1 97 ? 2.405 -23.177 -11.525 1 97.56 97 TYR A C 1
ATOM 771 O O . TYR A 1 97 ? 1.275 -23.436 -11.945 1 97.56 97 TYR A O 1
ATOM 779 N N . THR A 1 98 ? 3.413 -23.261 -12.274 1 93.74 98 THR A N 1
ATOM 780 C CA . THR A 1 98 ? 3.357 -23.592 -13.694 1 93.74 98 THR A CA 1
ATOM 781 C C . THR A 1 98 ? 2.533 -24.857 -13.921 1 93.74 98 THR A C 1
ATOM 783 O O . THR A 1 98 ? 1.78 -24.947 -14.893 1 93.74 98 THR A O 1
ATOM 786 N N . ASP A 1 99 ? 2.56 -25.741 -12.997 1 93.85 99 ASP A N 1
ATOM 787 C CA . ASP A 1 99 ? 1.932 -27.041 -13.214 1 93.85 99 ASP A CA 1
ATOM 788 C C . ASP A 1 99 ? 0.613 -27.148 -12.452 1 93.85 99 ASP A C 1
ATOM 790 O O . ASP A 1 99 ? 0.005 -28.219 -12.4 1 93.85 99 ASP A O 1
ATOM 794 N N . ARG A 1 100 ? 0.199 -26.076 -11.868 1 94.75 100 ARG A N 1
ATOM 795 C CA . ARG A 1 100 ? -1.045 -26.072 -11.106 1 94.75 100 ARG A CA 1
ATOM 796 C C . ARG A 1 100 ? -2.14 -25.313 -11.849 1 94.75 100 ARG A C 1
ATOM 798 O O . ARG A 1 100 ? -1.877 -24.276 -12.461 1 94.75 100 ARG A O 1
ATOM 805 N N . GLN A 1 101 ? -3.236 -25.998 -11.794 1 92.18 101 GLN A N 1
ATOM 806 C CA . GLN A 1 101 ? -4.383 -25.338 -12.41 1 92.18 101 GLN A CA 1
ATOM 807 C C . GLN A 1 101 ? -5.288 -24.71 -11.354 1 92.18 101 GLN A C 1
ATOM 809 O O . GLN A 1 101 ? -6.372 -25.226 -11.071 1 92.18 101 GLN A O 1
ATOM 814 N N . GLY A 1 102 ? -4.869 -23.905 -10.638 1 93.36 102 GLY A N 1
ATOM 815 C CA . GLY A 1 102 ? -5.658 -23.214 -9.631 1 93.36 102 GLY A CA 1
ATOM 816 C C . GLY A 1 102 ? -5.331 -23.65 -8.215 1 93.36 102 GLY A C 1
ATOM 817 O O . GLY A 1 102 ? -4.448 -24.484 -8.004 1 93.36 102 GLY A O 1
ATOM 818 N N . GLY A 1 103 ? -6.02 -23.015 -7.206 1 95.74 103 GLY A N 1
ATOM 819 C CA . GLY A 1 103 ? -5.763 -23.354 -5.816 1 95.74 103 GLY A CA 1
ATOM 820 C C . GLY A 1 103 ? -4.43 -22.835 -5.311 1 95.74 103 GLY A C 1
ATOM 821 O O . GLY A 1 103 ? -3.654 -23.581 -4.71 1 95.74 103 GLY A O 1
ATOM 822 N N . TYR A 1 104 ? -4.139 -21.595 -5.664 1 98.26 104 TYR A N 1
ATOM 823 C CA . TYR A 1 104 ? -2.829 -21.032 -5.354 1 98.26 104 TYR A CA 1
ATOM 824 C C . TYR A 1 104 ? -2.797 -20.475 -3.936 1 98.26 104 TYR A C 1
ATOM 826 O O . TYR A 1 104 ? -1.725 -20.177 -3.404 1 98.26 104 TYR A O 1
ATOM 834 N N . THR A 1 105 ? -3.98 -20.317 -3.323 1 98.34 105 THR A N 1
ATOM 835 C CA . THR A 1 105 ? -4.074 -19.691 -2.009 1 98.34 105 THR A CA 1
ATOM 836 C C . THR A 1 105 ? -4.748 -20.628 -1.011 1 98.34 105 THR A C 1
ATOM 838 O O . THR A 1 105 ? -5.513 -21.513 -1.4 1 98.34 105 THR A O 1
ATOM 841 N N . ARG A 1 106 ? -4.395 -20.397 0.22 1 98.08 106 ARG A N 1
ATOM 842 C CA . ARG A 1 106 ? -5.005 -21.104 1.341 1 98.08 106 ARG A CA 1
ATOM 843 C C . ARG A 1 106 ? -5.397 -20.135 2.452 1 98.08 106 ARG A C 1
ATOM 845 O O . ARG A 1 106 ? -4.653 -19.203 2.761 1 98.08 106 ARG A O 1
ATOM 852 N N . ILE A 1 107 ? -6.55 -20.37 2.978 1 97.01 107 ILE A N 1
ATOM 853 C CA . ILE A 1 107 ? -7.041 -19.577 4.099 1 97.01 107 ILE A CA 1
ATOM 854 C C . ILE A 1 107 ? -7.041 -20.423 5.37 1 97.01 107 ILE A C 1
ATOM 856 O O . ILE A 1 107 ? -7.612 -21.516 5.396 1 97.01 107 ILE A O 1
ATOM 860 N N . LEU A 1 108 ? -6.362 -19.898 6.384 1 95.87 108 LEU A N 1
ATOM 861 C CA . LEU A 1 108 ? -6.255 -20.584 7.667 1 95.87 108 LEU A CA 1
ATOM 862 C C . LEU A 1 108 ? -6.867 -19.747 8.785 1 95.87 108 LEU A C 1
ATOM 864 O O . LEU A 1 108 ? -6.577 -18.554 8.903 1 95.87 108 LEU A O 1
ATOM 868 N N . LYS A 1 109 ? -7.631 -20.417 9.595 1 89.92 109 LYS A N 1
ATOM 869 C CA . LYS A 1 109 ? -8.215 -19.719 10.737 1 89.92 109 LYS A CA 1
ATOM 870 C C . LYS A 1 109 ? -7.204 -19.581 11.872 1 89.92 109 LYS A C 1
ATOM 872 O O . LYS A 1 109 ? -6.445 -20.511 12.151 1 89.92 109 LYS A O 1
ATOM 877 N N . VAL A 1 110 ? -6.764 -18.425 12.298 1 82.56 110 VAL A N 1
ATOM 878 C CA . VAL A 1 110 ? -5.829 -18.211 13.398 1 82.56 110 VAL A CA 1
ATOM 879 C C . VAL A 1 110 ? -6.582 -18.221 14.726 1 82.56 110 VAL A C 1
ATOM 881 O O . VAL A 1 110 ? -6.005 -18.526 15.773 1 82.56 110 VAL A O 1
ATOM 884 N N . GLY A 1 111 ? -7.82 -18.653 14.877 1 62.47 111 GLY A N 1
ATOM 885 C CA . GLY A 1 111 ? -8.659 -18.649 16.065 1 62.47 111 GLY A CA 1
ATOM 886 C C . GLY A 1 111 ? -9.239 -17.283 16.381 1 62.47 111 GLY A C 1
ATOM 887 O O . GLY A 1 111 ? -8.871 -16.287 15.756 1 62.47 111 GLY A O 1
ATOM 888 N N . PRO A 1 112 ? -10.301 -17.298 17.128 1 58.8 112 PRO A N 1
ATOM 889 C CA . PRO A 1 112 ? -11.005 -16.065 17.489 1 58.8 112 PRO A CA 1
ATOM 890 C C . PRO A 1 112 ? -10.089 -15.032 18.141 1 58.8 112 PRO A C 1
ATOM 892 O O . PRO A 1 112 ? -9.176 -15.394 18.887 1 58.8 112 PRO A O 1
ATOM 895 N N . ARG A 1 113 ? -9.748 -14.004 17.485 1 52.04 113 ARG A N 1
ATOM 896 C CA . ARG A 1 113 ? -9.161 -12.963 18.322 1 52.04 113 ARG A CA 1
ATOM 897 C C . ARG A 1 113 ? -10.001 -12.726 19.573 1 52.04 113 ARG A C 1
ATOM 899 O O . ARG A 1 113 ? -11.198 -13.019 19.587 1 52.04 113 ARG A O 1
ATOM 906 N N . ARG A 1 114 ? -9.23 -12.586 20.714 1 47.26 114 ARG A N 1
ATOM 907 C CA . ARG A 1 114 ? -9.991 -12.166 21.886 1 47.26 114 ARG A CA 1
ATOM 908 C C . ARG A 1 114 ? -10.783 -10.895 21.597 1 47.26 114 ARG A C 1
ATOM 910 O O . ARG A 1 114 ? -10.219 -9.892 21.155 1 47.26 114 ARG A O 1
ATOM 917 N N . GLY A 1 115 ? -12.146 -10.776 21.625 1 46.42 115 GLY A N 1
ATOM 918 C CA . GLY A 1 115 ? -13.08 -9.661 21.647 1 46.42 115 GLY A CA 1
ATOM 919 C C . GLY A 1 115 ? -14.004 -9.633 20.444 1 46.42 115 GLY A C 1
ATOM 920 O O . GLY A 1 115 ? -14.827 -10.534 20.266 1 46.42 115 GLY A O 1
ATOM 921 N N . ASP A 1 116 ? -13.666 -8.596 19.334 1 53.26 116 ASP A N 1
ATOM 922 C CA . ASP A 1 116 ? -14.702 -8.003 18.494 1 53.26 116 ASP A CA 1
ATOM 923 C C . ASP A 1 116 ? -15.313 -9.043 17.558 1 53.26 116 ASP A C 1
ATOM 925 O O . ASP A 1 116 ? -16.301 -8.767 16.875 1 53.26 116 ASP A O 1
ATOM 929 N N . GLY A 1 117 ? -15.017 -10.267 17.533 1 57.49 117 GLY A N 1
ATOM 930 C CA . GLY A 1 117 ? -15.808 -11.353 16.977 1 57.49 117 GLY A CA 1
ATOM 931 C C . GLY A 1 117 ? -15.474 -11.653 15.528 1 57.49 117 GLY A C 1
ATOM 932 O O . GLY A 1 117 ? -15.978 -12.623 14.957 1 57.49 117 GLY A O 1
ATOM 933 N N . ALA A 1 118 ? -15.007 -10.541 14.668 1 68.04 118 ALA A N 1
ATOM 934 C CA . ALA A 1 118 ? -14.837 -11.042 13.307 1 68.04 118 ALA A CA 1
ATOM 935 C C . ALA A 1 118 ? -13.65 -11.997 13.219 1 68.04 118 ALA A C 1
ATOM 937 O O . ALA A 1 118 ? -12.579 -11.718 13.762 1 68.04 118 ALA A O 1
ATOM 938 N N . PRO A 1 119 ? -13.909 -13.1 12.676 1 81.35 119 PRO A N 1
ATOM 939 C CA . PRO A 1 119 ? -12.821 -14.079 12.621 1 81.35 119 PRO A CA 1
ATOM 940 C C . PRO A 1 119 ? -11.657 -13.62 11.746 1 81.35 119 PRO A C 1
ATOM 942 O O . PRO A 1 119 ? -11.87 -13.16 10.621 1 81.35 119 PRO A O 1
ATOM 945 N N . VAL A 1 120 ? -10.506 -13.512 12.322 1 87.71 120 VAL A N 1
ATOM 946 C CA . VAL A 1 120 ? -9.273 -13.186 11.612 1 87.71 120 VAL A CA 1
ATOM 947 C C . VAL A 1 120 ? -8.654 -14.46 11.041 1 87.71 120 VAL A C 1
ATOM 949 O O . VAL A 1 120 ? -8.658 -15.506 11.693 1 87.71 120 VAL A O 1
ATOM 952 N N . VAL A 1 121 ? -8.216 -14.311 9.771 1 95.07 121 VAL A N 1
ATOM 953 C CA . VAL A 1 121 ? -7.62 -15.463 9.101 1 95.07 121 VAL A CA 1
ATOM 954 C C . VAL A 1 121 ? -6.298 -15.058 8.454 1 95.07 121 VAL A C 1
ATOM 956 O O . VAL A 1 121 ? -6.014 -13.867 8.299 1 95.07 121 VAL A O 1
ATOM 959 N N . VAL A 1 122 ? -5.539 -16.032 8.237 1 97 122 VAL A N 1
ATOM 960 C CA . VAL A 1 122 ? -4.348 -15.882 7.408 1 97 122 VAL A CA 1
ATOM 961 C C . VAL A 1 122 ? -4.626 -16.411 6.003 1 97 122 VAL A C 1
ATOM 963 O O . VAL A 1 122 ? -5.155 -17.514 5.841 1 97 122 VAL A O 1
ATOM 966 N N . ILE A 1 123 ? -4.362 -15.621 4.988 1 97.95 123 ILE A N 1
ATOM 967 C CA . ILE A 1 123 ? -4.365 -16.088 3.606 1 97.95 123 ILE A CA 1
ATOM 968 C C . ILE A 1 123 ? -2.941 -16.084 3.056 1 97.95 123 ILE A C 1
ATOM 970 O O . ILE A 1 123 ? -2.19 -15.128 3.266 1 97.95 123 ILE A O 1
ATOM 974 N N . GLU A 1 124 ? -2.564 -17.203 2.454 1 98.61 124 GLU A N 1
ATOM 975 C CA . GLU A 1 124 ? -1.19 -17.341 1.982 1 98.61 124 GLU A CA 1
ATOM 976 C C . GLU A 1 124 ? -1.133 -18.109 0.665 1 98.61 124 GLU A C 1
ATOM 978 O O . GLU A 1 124 ? -2.08 -18.813 0.31 1 98.61 124 GLU A O 1
ATOM 983 N N . LEU A 1 125 ? -0.006 -17.994 -0.039 1 98.15 125 LEU A N 1
ATOM 984 C CA . LEU A 1 125 ? 0.246 -18.763 -1.253 1 98.15 125 LEU A CA 1
ATOM 985 C C . LEU A 1 125 ? 0.693 -20.181 -0.915 1 98.15 125 LEU A C 1
ATOM 987 O O . LEU A 1 125 ? 1.442 -20.389 0.043 1 98.15 125 LEU A O 1
ATOM 991 N N . VAL A 1 126 ? 0.252 -21.178 -1.727 1 96.8 126 VAL A N 1
ATOM 992 C CA . VAL A 1 126 ? 0.533 -22.574 -1.41 1 96.8 126 VAL A CA 1
ATOM 993 C C . VAL A 1 126 ? 1.101 -23.28 -2.639 1 96.8 126 VAL A C 1
ATOM 995 O O . VAL A 1 126 ? 0.842 -22.869 -3.773 1 96.8 126 VAL A O 1
ATOM 998 N N . MET B 1 1 ? 15.938 19.437 -6.648 1 30.05 1 MET B N 1
ATOM 999 C CA . MET B 1 1 ? 16.49 18.793 -5.46 1 30.05 1 MET B CA 1
ATOM 1000 C C . MET B 1 1 ? 16.779 17.319 -5.725 1 30.05 1 MET B C 1
ATOM 1002 O O . MET B 1 1 ? 15.904 16.583 -6.185 1 30.05 1 MET B O 1
ATOM 1006 N N . GLY B 1 2 ? 18.008 17.113 -6.062 1 42.79 2 GLY B N 1
ATOM 1007 C CA . GLY B 1 2 ? 18.445 15.784 -6.459 1 42.79 2 GLY B CA 1
ATOM 1008 C C . GLY B 1 2 ? 18.104 14.715 -5.438 1 42.79 2 GLY B C 1
ATOM 1009 O O . GLY B 1 2 ? 18.481 14.822 -4.269 1 42.79 2 GLY B O 1
ATOM 1010 N N . TYR B 1 3 ? 16.962 14.049 -5.486 1 50.16 3 TYR B N 1
ATOM 1011 C CA . TYR B 1 3 ? 16.59 12.966 -4.582 1 50.16 3 TYR B CA 1
ATOM 1012 C C . TYR B 1 3 ? 17.749 11.995 -4.389 1 50.16 3 TYR B C 1
ATOM 1014 O O . TYR B 1 3 ? 18.572 11.814 -5.29 1 50.16 3 TYR B O 1
ATOM 1022 N N . ARG B 1 4 ? 18.182 11.804 -3.186 1 59.28 4 ARG B N 1
ATOM 1023 C CA . ARG B 1 4 ? 19.18 10.766 -2.949 1 59.28 4 ARG B CA 1
ATOM 1024 C C . ARG B 1 4 ? 18.819 9.48 -3.684 1 59.28 4 ARG B C 1
ATOM 1026 O O . ARG B 1 4 ? 17.641 9.136 -3.802 1 59.28 4 ARG B O 1
ATOM 1033 N N . LYS B 1 5 ? 19.627 8.95 -4.529 1 56.93 5 LYS B N 1
ATOM 1034 C CA . LYS B 1 5 ? 19.449 7.82 -5.437 1 56.93 5 LYS B CA 1
ATOM 1035 C C . LYS B 1 5 ? 19.013 6.569 -4.678 1 56.93 5 LYS B C 1
ATOM 1037 O O . LYS B 1 5 ? 18.351 5.695 -5.241 1 56.93 5 LYS B O 1
ATOM 1042 N N . LEU B 1 6 ? 18.935 6.563 -3.31 1 70.62 6 LEU B N 1
ATOM 1043 C CA . LEU B 1 6 ? 18.587 5.452 -2.432 1 70.62 6 LEU B CA 1
ATOM 1044 C C . LEU B 1 6 ? 18.952 4.117 -3.072 1 70.62 6 LEU B C 1
ATOM 1046 O O . LEU B 1 6 ? 18.324 3.095 -2.788 1 70.62 6 LEU B O 1
ATOM 1050 N N . GLY B 1 7 ? 19.904 4.159 -4.109 1 72.59 7 GLY B N 1
ATOM 1051 C CA . GLY B 1 7 ? 20.291 2.955 -4.827 1 72.59 7 GLY B CA 1
ATOM 1052 C C . GLY B 1 7 ? 19.192 2.416 -5.723 1 72.59 7 GLY B C 1
ATOM 1053 O O . GLY B 1 7 ? 19.103 1.207 -5.945 1 72.59 7 GLY B O 1
ATOM 1054 N N . ARG B 1 8 ? 18.214 3.279 -6.115 1 81.22 8 ARG B N 1
ATOM 1055 C CA . ARG B 1 8 ? 17.04 2.93 -6.909 1 81.22 8 ARG B CA 1
ATOM 1056 C C . ARG B 1 8 ? 16.935 3.813 -8.147 1 81.22 8 ARG B C 1
ATOM 1058 O O . ARG B 1 8 ? 17.536 4.888 -8.203 1 81.22 8 ARG B O 1
ATOM 1065 N N . THR B 1 9 ? 16.225 3.217 -9.089 1 88.62 9 THR B N 1
ATOM 1066 C CA . THR B 1 9 ? 15.892 4.073 -10.223 1 88.62 9 THR B CA 1
ATOM 1067 C C . THR B 1 9 ? 14.942 5.189 -9.799 1 88.62 9 THR B C 1
ATOM 1069 O O . THR B 1 9 ? 14.345 5.126 -8.722 1 88.62 9 THR B O 1
ATOM 1072 N N . SER B 1 10 ? 14.882 6.173 -10.647 1 92.28 10 SER B N 1
ATOM 1073 C CA . SER B 1 10 ? 14.005 7.299 -10.344 1 92.28 10 SER B CA 1
ATOM 1074 C C . SER B 1 10 ? 12.56 6.844 -10.17 1 92.28 10 SER B C 1
ATOM 1076 O O . SER B 1 10 ? 11.865 7.301 -9.261 1 92.28 10 SER B O 1
ATOM 1078 N N . SER B 1 11 ? 12.1 5.968 -11.038 1 93.24 11 SER B N 1
ATOM 1079 C CA . SER B 1 11 ? 10.73 5.467 -10.981 1 93.24 11 SER B CA 1
ATOM 1080 C C . SER B 1 11 ? 10.488 4.661 -9.709 1 93.24 11 SER B C 1
ATOM 1082 O O . SER B 1 11 ? 9.435 4.786 -9.08 1 93.24 11 SER B O 1
ATOM 1084 N N . GLN B 1 12 ? 11.472 3.905 -9.341 1 93.42 12 GLN B N 1
ATOM 1085 C CA . GLN B 1 12 ? 11.356 3.099 -8.13 1 93.42 12 GLN B CA 1
ATOM 1086 C C . GLN B 1 12 ? 11.351 3.978 -6.883 1 93.42 12 GLN B C 1
ATOM 1088 O O . GLN B 1 12 ? 10.591 3.73 -5.945 1 93.42 12 GLN B O 1
ATOM 1093 N N . ARG B 1 13 ? 12.151 4.991 -6.947 1 93.87 13 ARG B N 1
ATOM 1094 C CA . ARG B 1 13 ? 12.201 5.913 -5.816 1 93.87 13 ARG B CA 1
ATOM 1095 C C . ARG B 1 13 ? 10.866 6.626 -5.632 1 93.87 13 ARG B C 1
ATOM 1097 O O . ARG B 1 13 ? 10.362 6.731 -4.512 1 93.87 13 ARG B O 1
ATOM 1104 N N . LYS B 1 14 ? 10.332 7.046 -6.755 1 95.34 14 LYS B N 1
ATOM 1105 C CA . LYS B 1 14 ? 9.045 7.732 -6.701 1 95.34 14 LYS B CA 1
ATOM 1106 C C . LYS B 1 14 ? 7.953 6.812 -6.164 1 95.34 14 LYS B C 1
ATOM 1108 O O . LYS B 1 14 ? 7.141 7.222 -5.331 1 95.34 14 LYS B O 1
ATOM 1113 N N . ALA B 1 15 ? 7.945 5.573 -6.628 1 96.21 15 ALA B N 1
ATOM 1114 C CA . ALA B 1 15 ? 6.949 4.605 -6.174 1 96.21 15 ALA B CA 1
ATOM 1115 C C . ALA B 1 15 ? 7.1 4.323 -4.682 1 96.21 15 ALA B C 1
ATOM 1117 O O . ALA B 1 15 ? 6.105 4.227 -3.959 1 96.21 15 ALA B O 1
ATOM 1118 N N . LEU B 1 16 ? 8.338 4.25 -4.26 1 95.84 16 LEU B N 1
ATOM 1119 C CA . LEU B 1 16 ? 8.615 3.999 -2.85 1 95.84 16 LEU B CA 1
ATOM 1120 C C . LEU B 1 16 ? 8.116 5.152 -1.984 1 95.84 16 LEU B C 1
ATOM 1122 O O . LEU B 1 16 ? 7.462 4.928 -0.963 1 95.84 16 LEU B O 1
ATOM 1126 N N . LEU B 1 17 ? 8.383 6.353 -2.418 1 96.8 17 LEU B N 1
ATOM 1127 C CA . LEU B 1 17 ? 7.983 7.521 -1.641 1 96.8 17 LEU B CA 1
ATOM 1128 C C . LEU B 1 17 ? 6.465 7.67 -1.626 1 96.8 17 LEU B C 1
ATOM 1130 O O . LEU B 1 17 ? 5.891 8.114 -0.63 1 96.8 17 LEU B O 1
ATOM 1134 N N . ARG B 1 18 ? 5.816 7.294 -2.706 1 97.33 18 ARG B N 1
ATOM 1135 C CA . ARG B 1 18 ? 4.357 7.293 -2.733 1 97.33 18 ARG B CA 1
ATOM 1136 C C . ARG B 1 18 ? 3.791 6.32 -1.705 1 97.33 18 ARG B C 1
ATOM 1138 O O . ARG B 1 18 ? 2.862 6.657 -0.969 1 97.33 18 ARG B O 1
ATOM 1145 N N . ASP B 1 19 ? 4.377 5.178 -1.689 1 96.88 19 ASP B N 1
ATOM 1146 C CA . ASP B 1 19 ? 3.934 4.158 -0.742 1 96.88 19 ASP B CA 1
ATOM 1147 C C . ASP B 1 19 ? 4.121 4.629 0.698 1 96.88 19 ASP B C 1
ATOM 1149 O O . ASP B 1 19 ? 3.2 4.535 1.512 1 96.88 19 ASP B O 1
ATOM 1153 N N . LEU B 1 20 ? 5.272 5.168 0.979 1 97.68 20 LEU B N 1
ATOM 1154 C CA . LEU B 1 20 ? 5.611 5.578 2.338 1 97.68 20 LEU B CA 1
ATOM 1155 C C . LEU B 1 20 ? 4.776 6.781 2.766 1 97.68 20 LEU B C 1
ATOM 1157 O O . LEU B 1 20 ? 4.346 6.864 3.919 1 97.68 20 LEU B O 1
ATOM 1161 N N . ALA B 1 21 ? 4.572 7.692 1.788 1 98.56 21 ALA B N 1
ATOM 1162 C CA . ALA B 1 21 ? 3.761 8.864 2.107 1 98.56 21 ALA B CA 1
ATOM 1163 C C . ALA B 1 21 ? 2.325 8.464 2.433 1 98.56 21 ALA B C 1
ATOM 1165 O O . ALA B 1 21 ? 1.742 8.956 3.402 1 98.56 21 ALA B O 1
ATOM 1166 N N . THR B 1 22 ? 1.811 7.561 1.625 1 98.49 22 THR B N 1
ATOM 1167 C CA . THR B 1 22 ? 0.459 7.066 1.861 1 98.49 22 THR B CA 1
ATOM 1168 C C . THR B 1 22 ? 0.367 6.371 3.217 1 98.49 22 THR B C 1
ATOM 1170 O O . THR B 1 22 ? -0.553 6.635 3.994 1 98.49 22 THR B O 1
ATOM 1173 N N . ASP B 1 23 ? 1.354 5.57 3.491 1 97.81 23 ASP B N 1
ATOM 1174 C CA . ASP B 1 23 ? 1.387 4.853 4.762 1 97.81 23 ASP B CA 1
ATOM 1175 C C . ASP B 1 23 ? 1.46 5.823 5.939 1 97.81 23 ASP B C 1
ATOM 1177 O O . ASP B 1 23 ? 0.795 5.623 6.957 1 97.81 23 ASP B O 1
ATOM 1181 N N . LEU B 1 24 ? 2.294 6.813 5.809 1 98.52 24 LEU B N 1
ATOM 1182 C CA . LEU B 1 24 ? 2.462 7.762 6.904 1 98.52 24 LEU B CA 1
ATOM 1183 C C . LEU B 1 24 ? 1.178 8.55 7.142 1 98.52 24 LEU B C 1
ATOM 1185 O O . LEU B 1 24 ? 0.805 8.806 8.29 1 98.52 24 LEU B O 1
ATOM 1189 N N . ILE B 1 25 ? 0.503 8.943 6.059 1 98.12 25 ILE B N 1
ATOM 1190 C CA . ILE B 1 25 ? -0.758 9.667 6.184 1 98.12 25 ILE B CA 1
ATOM 1191 C C . ILE B 1 25 ? -1.796 8.779 6.867 1 98.12 25 ILE B C 1
ATOM 1193 O O . ILE B 1 25 ? -2.53 9.236 7.747 1 98.12 25 ILE B O 1
ATOM 1197 N N . ILE B 1 26 ? -1.796 7.526 6.53 1 97.23 26 ILE B N 1
ATOM 1198 C CA . ILE B 1 26 ? -2.786 6.593 7.057 1 97.23 26 ILE B CA 1
ATOM 1199 C C . ILE B 1 26 ? -2.479 6.289 8.522 1 97.23 26 ILE B C 1
ATOM 1201 O O . ILE B 1 26 ? -3.367 6.359 9.375 1 97.23 26 ILE B O 1
ATOM 1205 N N . ASN B 1 27 ? -1.194 6.058 8.861 1 97.05 27 ASN B N 1
ATOM 1206 C CA . ASN B 1 27 ? -0.831 5.555 10.181 1 97.05 27 ASN B CA 1
ATOM 1207 C C . ASN B 1 27 ? -0.302 6.67 11.079 1 97.05 27 ASN B C 1
ATOM 1209 O O . ASN B 1 27 ? -0.195 6.496 12.295 1 97.05 27 ASN B O 1
ATOM 1213 N N . GLU B 1 28 ? 0.109 7.754 10.502 1 98.04 28 GLU B N 1
ATOM 1214 C CA . GLU B 1 28 ? 0.633 8.95 11.153 1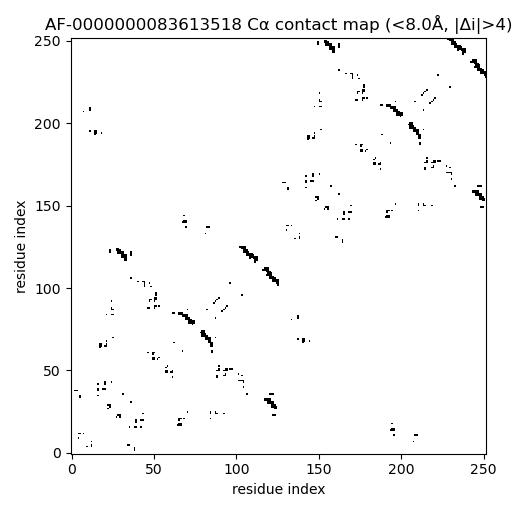 98.04 28 GLU B CA 1
ATOM 1215 C C . GLU B 1 28 ? 1.965 8.665 11.842 1 98.04 28 GLU B C 1
ATOM 1217 O O . GLU B 1 28 ? 2.565 9.56 12.44 1 98.04 28 GLU B O 1
ATOM 1222 N N . ARG B 1 29 ? 2.379 7.389 11.717 1 98.05 29 ARG B N 1
ATOM 1223 C CA . ARG B 1 29 ? 3.655 6.933 12.257 1 98.05 29 ARG B CA 1
ATOM 1224 C C . ARG B 1 29 ? 4.132 5.671 11.544 1 98.05 29 ARG B C 1
ATOM 1226 O O . ARG B 1 29 ? 3.377 4.706 11.409 1 98.05 29 ARG B O 1
ATOM 1233 N N . ILE B 1 30 ? 5.397 5.77 11.042 1 97.61 30 ILE B N 1
ATOM 1234 C CA . ILE B 1 30 ? 5.92 4.565 10.408 1 97.61 30 ILE B CA 1
ATOM 1235 C C . ILE B 1 30 ? 7.409 4.425 10.716 1 97.61 30 ILE B C 1
ATOM 1237 O O . ILE B 1 30 ? 8.063 5.395 11.107 1 97.61 30 ILE B O 1
ATOM 1241 N N . GLU B 1 31 ? 7.917 3.197 10.622 1 96.22 31 GLU B N 1
ATOM 1242 C CA . GLU B 1 31 ? 9.337 2.884 10.753 1 96.22 31 GLU B CA 1
ATOM 1243 C C . GLU B 1 31 ? 9.977 2.639 9.39 1 96.22 31 GLU B C 1
ATOM 1245 O O . GLU B 1 31 ? 9.399 1.956 8.541 1 96.22 31 GLU B O 1
ATOM 1250 N N . THR B 1 32 ? 11.141 3.285 9.14 1 94.12 32 THR B N 1
ATOM 1251 C CA . THR B 1 32 ? 11.893 3.11 7.903 1 94.12 32 THR B CA 1
ATOM 1252 C C . THR B 1 32 ? 13.359 3.48 8.104 1 94.12 32 THR B C 1
ATOM 1254 O O . THR B 1 32 ? 13.777 3.802 9.218 1 94.12 32 THR B O 1
ATOM 1257 N N . THR B 1 33 ? 14.125 3.321 7.159 1 91.5 33 THR B N 1
ATOM 1258 C CA . THR B 1 33 ? 15.524 3.711 7.286 1 91.5 33 THR B CA 1
ATOM 1259 C C . THR B 1 33 ? 15.659 5.23 7.35 1 91.5 33 THR B C 1
ATOM 1261 O O . THR B 1 33 ? 14.784 5.956 6.873 1 91.5 33 THR B O 1
ATOM 1264 N N . GLU B 1 34 ? 16.753 5.699 7.953 1 92.67 34 GLU B N 1
ATOM 1265 C CA . GLU B 1 34 ? 16.97 7.134 8.109 1 92.67 34 GLU B CA 1
ATOM 1266 C C . GLU B 1 34 ? 17.008 7.837 6.755 1 92.67 34 GLU B C 1
ATOM 1268 O O . GLU B 1 34 ? 16.433 8.916 6.593 1 92.67 34 GLU B O 1
ATOM 1273 N N . ALA B 1 35 ? 17.655 7.203 5.789 1 92.41 35 ALA B N 1
ATOM 1274 C CA . ALA B 1 35 ? 17.763 7.791 4.456 1 92.41 35 ALA B CA 1
ATOM 1275 C C . ALA B 1 35 ? 16.386 7.974 3.824 1 92.41 35 ALA B C 1
ATOM 1277 O O . ALA B 1 35 ? 16.085 9.034 3.271 1 92.41 35 ALA B O 1
ATOM 1278 N N . ARG B 1 36 ? 15.527 7.026 3.944 1 94.07 36 ARG B N 1
ATOM 1279 C CA . ARG B 1 36 ? 14.179 7.086 3.39 1 94.07 36 ARG B CA 1
ATOM 1280 C C . ARG B 1 36 ? 13.327 8.111 4.133 1 94.07 36 ARG B C 1
ATOM 1282 O O . ARG B 1 36 ? 12.543 8.836 3.518 1 94.07 36 ARG B O 1
ATOM 1289 N N . ALA B 1 37 ? 13.532 8.139 5.39 1 97.2 37 ALA B N 1
ATOM 1290 C CA . ALA B 1 37 ? 12.764 9.067 6.217 1 97.2 37 ALA B CA 1
ATOM 1291 C C . ALA B 1 37 ? 13.064 10.515 5.84 1 97.2 37 ALA B C 1
ATOM 1293 O O . ALA B 1 37 ? 12.157 11.348 5.781 1 97.2 37 ALA B O 1
ATOM 1294 N N . LYS B 1 38 ? 14.273 10.806 5.589 1 96.14 38 LYS B N 1
ATOM 1295 C CA . LYS B 1 38 ? 14.675 12.163 5.234 1 96.14 38 LYS B CA 1
ATOM 1296 C C . LYS B 1 38 ? 14.081 12.579 3.892 1 96.14 38 LYS B C 1
ATOM 1298 O O . LYS B 1 38 ? 13.64 13.719 3.728 1 96.14 38 LYS B O 1
ATOM 1303 N N . GLU B 1 39 ? 14.067 11.651 2.967 1 96.61 39 GLU B N 1
ATOM 1304 C CA . GLU B 1 39 ? 13.454 11.944 1.675 1 96.61 39 GLU B CA 1
ATOM 1305 C C . GLU B 1 39 ? 11.937 12.058 1.797 1 96.61 39 GLU B C 1
ATOM 1307 O O . GLU B 1 39 ? 11.322 12.925 1.172 1 96.61 39 GLU B O 1
ATOM 1312 N N . LEU B 1 40 ? 11.407 11.261 2.58 1 97.92 40 LEU B N 1
ATOM 1313 C CA . LEU B 1 40 ? 9.965 11.213 2.794 1 97.92 40 LEU B CA 1
ATOM 1314 C C . LEU B 1 40 ? 9.466 12.507 3.428 1 97.92 40 LEU B C 1
ATOM 1316 O O . LEU B 1 40 ? 8.357 12.96 3.134 1 97.92 40 LEU B O 1
ATOM 1320 N N . ARG B 1 41 ? 10.202 13.129 4.23 1 97.91 41 ARG B N 1
ATOM 1321 C CA . ARG B 1 41 ? 9.816 14.334 4.957 1 97.91 41 ARG B CA 1
ATOM 1322 C C . ARG B 1 41 ? 9.352 15.426 4 1 97.91 41 ARG B C 1
ATOM 1324 O O . ARG B 1 41 ? 8.271 15.993 4.173 1 97.91 41 ARG B O 1
ATOM 1331 N N . SER B 1 42 ? 10.159 15.655 2.986 1 97.07 42 SER B N 1
ATOM 1332 C CA . SER B 1 42 ? 9.822 16.732 2.061 1 97.07 42 SER B CA 1
ATOM 1333 C C . SER B 1 42 ? 8.513 16.447 1.333 1 97.07 42 SER B C 1
ATOM 1335 O O . SER B 1 42 ? 7.713 17.357 1.104 1 97.07 42 SER B O 1
ATOM 1337 N N . VAL B 1 43 ? 8.284 15.225 1.036 1 97.95 43 VAL B N 1
ATOM 1338 C CA . VAL B 1 43 ? 7.092 14.819 0.299 1 97.95 43 VAL B CA 1
ATOM 1339 C C . VAL B 1 43 ? 5.854 15.005 1.174 1 97.95 43 VAL B C 1
ATOM 1341 O O . VAL B 1 43 ? 4.869 15.61 0.746 1 97.95 43 VAL B O 1
ATOM 1344 N N . VAL B 1 44 ? 5.953 14.562 2.363 1 98.6 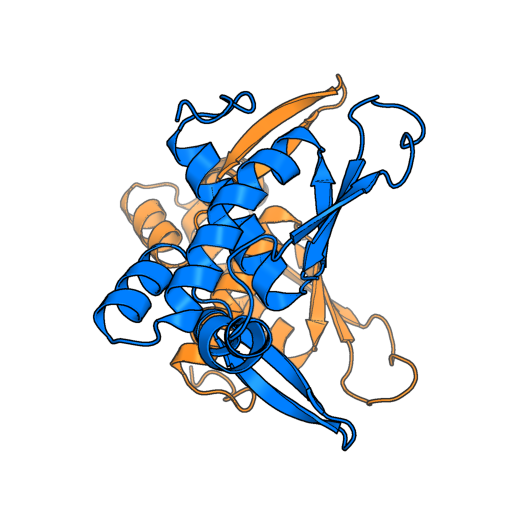44 VAL B N 1
ATOM 1345 C CA . VAL B 1 44 ? 4.792 14.592 3.247 1 98.6 44 VAL B CA 1
ATOM 1346 C C . VAL B 1 44 ? 4.499 16.03 3.667 1 98.6 44 VAL B C 1
ATOM 1348 O O . VAL B 1 44 ? 3.336 16.422 3.79 1 98.6 44 VAL B O 1
ATOM 1351 N N . GLU B 1 45 ? 5.553 16.812 3.847 1 98.29 45 GLU B N 1
ATOM 1352 C CA . GLU B 1 45 ? 5.354 18.231 4.124 1 98.29 45 GLU B CA 1
ATOM 1353 C C . GLU B 1 45 ? 4.554 18.903 3.011 1 98.29 45 GLU B C 1
ATOM 1355 O O . GLU B 1 45 ? 3.645 19.691 3.282 1 98.29 45 GLU B O 1
ATOM 1360 N N . LYS B 1 46 ? 4.924 18.522 1.856 1 98.12 46 LYS B N 1
ATOM 1361 C CA . LYS B 1 46 ? 4.226 19.081 0.702 1 98.12 46 LYS B CA 1
ATOM 1362 C C . LYS B 1 46 ? 2.776 18.608 0.655 1 98.12 46 LYS B C 1
ATOM 1364 O O . LYS B 1 46 ? 1.87 19.395 0.369 1 98.12 46 LYS B O 1
ATOM 1369 N N . MET B 1 47 ? 2.517 17.391 0.919 1 98.58 47 MET B N 1
ATOM 1370 C CA . MET B 1 47 ? 1.164 16.843 0.889 1 98.58 47 MET B CA 1
ATOM 1371 C C . MET B 1 47 ? 0.277 17.525 1.926 1 98.58 47 MET B C 1
ATOM 1373 O O . MET B 1 47 ? -0.879 17.846 1.646 1 98.58 47 MET B O 1
ATOM 1377 N N . ILE B 1 48 ? 0.837 17.735 3.108 1 98.56 48 ILE B N 1
ATOM 1378 C CA . ILE B 1 48 ? 0.064 18.363 4.174 1 98.56 48 ILE B CA 1
ATOM 1379 C C . ILE B 1 48 ? -0.198 19.827 3.827 1 98.56 48 ILE B C 1
ATOM 1381 O O . ILE B 1 48 ? -1.286 20.348 4.087 1 98.56 48 ILE B O 1
ATOM 1385 N N . THR B 1 49 ? 0.774 20.473 3.205 1 98.16 49 THR B N 1
ATOM 1386 C CA . THR B 1 49 ? 0.568 21.84 2.74 1 98.16 49 THR B CA 1
ATOM 1387 C C . THR B 1 49 ? -0.569 21.9 1.724 1 98.16 49 THR B C 1
ATOM 1389 O O . THR B 1 49 ? -1.425 22.785 1.794 1 98.16 49 THR B O 1
ATOM 1392 N N . LEU B 1 50 ? -0.602 20.982 0.815 1 98.16 50 LEU B N 1
ATOM 1393 C CA . LEU B 1 50 ? -1.716 20.893 -0.123 1 98.16 50 LEU B CA 1
ATOM 1394 C C . LEU B 1 50 ? -3.03 20.657 0.613 1 98.16 50 LEU B C 1
ATOM 1396 O O . LEU B 1 50 ? -4.051 21.263 0.279 1 98.16 50 LEU B O 1
ATOM 1400 N N . GLY B 1 51 ? -2.957 19.795 1.588 1 98.15 51 GLY B N 1
ATOM 1401 C CA . GLY B 1 51 ? -4.134 19.492 2.386 1 98.15 51 GLY B CA 1
ATOM 1402 C C . GLY B 1 51 ? -4.706 20.706 3.093 1 98.15 51 GLY B C 1
ATOM 1403 O O . GLY B 1 51 ? -5.925 20.852 3.201 1 98.15 51 GLY B O 1
ATOM 1404 N N . LYS B 1 52 ? -3.864 21.572 3.494 1 97.52 52 LYS B N 1
ATOM 1405 C CA . LYS B 1 52 ? -4.269 22.79 4.189 1 97.52 52 LYS B CA 1
ATOM 1406 C C . LYS B 1 52 ? -4.921 23.781 3.229 1 97.52 52 LYS B C 1
ATOM 1408 O O . LYS B 1 52 ? -5.821 24.528 3.616 1 97.52 52 LYS B O 1
ATOM 1413 N N . ARG B 1 53 ? -4.426 23.846 2.059 1 95.9 53 ARG B N 1
ATOM 1414 C CA . ARG B 1 53 ? -5.029 24.724 1.061 1 95.9 53 ARG B CA 1
ATOM 1415 C C . ARG B 1 53 ? -6.464 24.306 0.76 1 95.9 53 ARG B C 1
ATOM 1417 O O . ARG B 1 53 ? -7.364 25.147 0.709 1 95.9 53 ARG B O 1
ATOM 1424 N N . GLY B 1 54 ? -6.714 23.019 0.464 1 93.27 54 GLY B N 1
ATOM 1425 C CA . GLY B 1 54 ? -8.039 22.418 0.457 1 93.27 54 GLY B CA 1
ATOM 1426 C C . GLY B 1 54 ? -8.82 22.709 -0.81 1 93.27 54 GLY B C 1
ATOM 1427 O O . GLY B 1 54 ? -9.955 22.255 -0.964 1 93.27 54 GLY B O 1
ATOM 1428 N N . ASP B 1 55 ? -8.222 23.447 -1.72 1 96.74 55 ASP B N 1
ATOM 1429 C CA . ASP B 1 55 ? -8.95 23.762 -2.946 1 96.74 55 ASP B CA 1
ATOM 1430 C C . ASP B 1 55 ? -8.857 22.615 -3.95 1 96.74 55 ASP B C 1
ATOM 1432 O O . ASP B 1 55 ? -8.095 21.667 -3.749 1 96.74 55 ASP B O 1
ATOM 1436 N N . LEU B 1 56 ? -9.629 22.742 -5.023 1 97.53 56 LEU B N 1
ATOM 1437 C CA . LEU B 1 56 ? -9.739 21.672 -6.009 1 97.53 56 LEU B CA 1
ATOM 1438 C C . LEU B 1 56 ? -8.384 21.378 -6.645 1 97.53 56 LEU B C 1
ATOM 1440 O O . LEU B 1 56 ? -8.048 20.217 -6.889 1 97.53 56 LEU B O 1
ATOM 1444 N N . HIS B 1 57 ? -7.679 22.457 -6.898 1 98.33 57 HIS B N 1
ATOM 1445 C CA . HIS B 1 57 ? -6.361 22.275 -7.496 1 98.33 57 HIS B CA 1
ATOM 1446 C C . HIS B 1 57 ? -5.442 21.483 -6.574 1 98.33 57 HIS B C 1
ATOM 1448 O O . HIS B 1 57 ? -4.756 20.559 -7.017 1 98.33 57 HIS B O 1
ATOM 1454 N N . ALA B 1 58 ? -5.434 21.762 -5.288 1 98.44 58 ALA B N 1
ATOM 1455 C CA . ALA B 1 58 ? -4.624 21.064 -4.293 1 98.44 58 ALA B CA 1
ATOM 1456 C C . ALA B 1 58 ? -5.038 19.6 -4.178 1 98.44 58 ALA B C 1
ATOM 1458 O O . ALA B 1 58 ? -4.186 18.714 -4.071 1 98.44 58 ALA B O 1
ATOM 1459 N N . ARG B 1 59 ? -6.263 19.408 -4.255 1 97.94 59 ARG B N 1
ATOM 1460 C CA . ARG B 1 59 ? -6.78 18.048 -4.144 1 97.94 59 ARG B CA 1
ATOM 1461 C C . ARG B 1 59 ? -6.317 17.188 -5.315 1 97.94 59 ARG B C 1
ATOM 1463 O O . ARG B 1 59 ? -5.954 16.024 -5.132 1 97.94 59 ARG B O 1
ATOM 1470 N N . ARG B 1 60 ? -6.338 17.735 -6.466 1 98.1 60 ARG B N 1
ATOM 1471 C CA . ARG B 1 60 ? -5.901 17.003 -7.651 1 98.1 60 ARG B CA 1
ATOM 1472 C C . ARG B 1 60 ? -4.406 16.712 -7.594 1 98.1 60 ARG B C 1
ATOM 1474 O O . ARG B 1 60 ? -3.965 15.625 -7.974 1 98.1 60 ARG B O 1
ATOM 1481 N N . GLN B 1 61 ? -3.696 17.701 -7.111 1 98.38 61 GLN B N 1
ATOM 1482 C CA . GLN B 1 61 ? -2.254 17.52 -6.987 1 98.38 61 GLN B CA 1
ATOM 1483 C C . GLN B 1 61 ? -1.923 16.407 -5.996 1 98.38 61 GLN B C 1
ATOM 1485 O O . GLN B 1 61 ? -1.073 15.557 -6.27 1 98.38 61 GLN B O 1
ATOM 1490 N N . ALA B 1 62 ? -2.599 16.378 -4.883 1 98.57 62 ALA B N 1
ATOM 1491 C CA . ALA B 1 62 ? -2.37 15.347 -3.874 1 98.57 62 ALA B CA 1
ATOM 1492 C C . ALA B 1 62 ? -2.819 13.978 -4.377 1 98.57 62 ALA B C 1
ATOM 1494 O O . ALA B 1 62 ? -2.149 12.971 -4.137 1 98.57 62 ALA B O 1
ATOM 1495 N N . ALA B 1 63 ? -3.947 13.961 -5.107 1 97.83 63 ALA B N 1
ATOM 1496 C CA . ALA B 1 63 ? -4.503 12.719 -5.638 1 97.83 63 ALA B CA 1
ATOM 1497 C C . ALA B 1 63 ? -3.56 12.087 -6.658 1 97.83 63 ALA B C 1
ATOM 1499 O O . ALA B 1 63 ? -3.548 10.865 -6.828 1 97.83 63 ALA B O 1
ATOM 1500 N N . ALA B 1 64 ? -2.749 12.916 -7.306 1 97.18 64 ALA B N 1
ATOM 1501 C CA . ALA B 1 64 ? -1.804 12.433 -8.31 1 97.18 64 ALA B CA 1
ATOM 1502 C C . ALA B 1 64 ? -0.649 11.678 -7.658 1 97.18 64 ALA B C 1
ATOM 1504 O O . ALA B 1 64 ? 0.012 10.863 -8.306 1 97.18 64 ALA B O 1
ATOM 1505 N N . PHE B 1 65 ? -0.428 11.935 -6.394 1 97.21 65 PHE B N 1
ATOM 1506 C CA . PHE B 1 65 ? 0.732 11.353 -5.729 1 97.21 65 PHE B CA 1
ATOM 1507 C C . PHE B 1 65 ? 0.303 10.293 -4.722 1 97.21 65 PHE B C 1
ATOM 1509 O O . PHE B 1 65 ? 0.877 9.203 -4.677 1 97.21 65 PHE B O 1
ATOM 1516 N N . ILE B 1 66 ? -0.74 10.545 -3.918 1 97.22 66 ILE B N 1
ATOM 1517 C CA . ILE B 1 66 ? -1.206 9.656 -2.86 1 97.22 66 ILE B CA 1
ATOM 1518 C C . ILE B 1 66 ? -1.958 8.476 -3.471 1 97.22 66 ILE B C 1
ATOM 1520 O O . ILE B 1 66 ? -2.787 8.657 -4.367 1 97.22 66 ILE B O 1
ATOM 1524 N N . ARG B 1 67 ? -1.694 7.332 -2.968 1 95.58 67 ARG B N 1
ATOM 1525 C CA . ARG B 1 67 ? -2.369 6.136 -3.462 1 95.58 67 ARG B CA 1
ATOM 1526 C C . ARG B 1 67 ? -3.82 6.093 -2.995 1 95.58 67 ARG B C 1
ATOM 1528 O O . ARG B 1 67 ? -4.127 6.487 -1.868 1 95.58 67 ARG B O 1
ATOM 1535 N N . ARG B 1 68 ? -4.562 5.536 -3.924 1 94.98 68 ARG B N 1
ATOM 1536 C CA . ARG B 1 68 ? -5.968 5.353 -3.577 1 94.98 68 ARG B CA 1
ATOM 1537 C C . ARG B 1 68 ? -6.157 4.132 -2.683 1 94.98 68 ARG B C 1
ATOM 1539 O O . ARG B 1 68 ? -6.637 3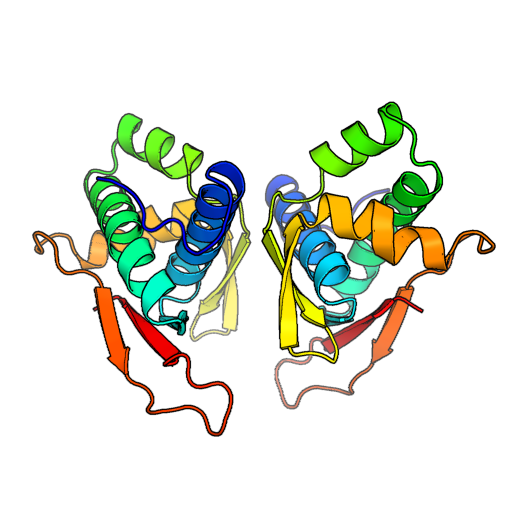.091 -3.138 1 94.98 68 ARG B O 1
ATOM 1546 N N . GLU B 1 69 ? -5.793 4.292 -1.464 1 96.43 69 GLU B N 1
ATOM 1547 C CA . GLU B 1 69 ? -5.894 3.221 -0.478 1 96.43 69 GLU B CA 1
ATOM 1548 C C . GLU B 1 69 ? -7.041 3.474 0.496 1 96.43 69 GLU B C 1
ATOM 1550 O O . GLU B 1 69 ? -7.299 4.618 0.877 1 96.43 69 GLU B O 1
ATOM 1555 N N . VAL B 1 70 ? -7.639 2.388 0.884 1 94.72 70 VAL B N 1
ATOM 1556 C CA . VAL B 1 70 ? -8.768 2.485 1.803 1 94.72 70 VAL B CA 1
ATOM 1557 C C . VAL B 1 70 ? -8.259 2.553 3.241 1 94.72 70 VAL B C 1
ATOM 1559 O O . VAL B 1 70 ? -7.342 1.819 3.617 1 94.72 70 VAL B O 1
ATOM 1562 N N . VAL B 1 71 ? -8.838 3.425 3.979 1 93.67 71 VAL B N 1
ATOM 1563 C CA . VAL B 1 71 ? -8.534 3.615 5.393 1 93.67 71 VAL B CA 1
ATOM 1564 C C . VAL B 1 71 ? -9.768 3.3 6.235 1 93.67 71 VAL B C 1
ATOM 1566 O O . VAL B 1 71 ? -10.843 3.86 6.006 1 93.67 71 VAL B O 1
ATOM 1569 N N . THR B 1 72 ? -9.624 2.375 7.108 1 87.98 72 THR B N 1
ATOM 1570 C CA . THR B 1 72 ? -10.722 2.064 8.018 1 87.98 72 THR B CA 1
ATOM 1571 C C . THR B 1 72 ? -10.408 2.549 9.43 1 87.98 72 THR B C 1
ATOM 1573 O O . THR B 1 72 ? -9.38 2.184 10.003 1 87.98 72 THR B O 1
ATOM 1576 N N . THR B 1 73 ? -11.187 3.387 9.928 1 84.34 73 THR B N 1
ATOM 1577 C CA . THR B 1 73 ? -11.02 3.907 11.28 1 84.34 73 THR B CA 1
ATOM 1578 C C . THR B 1 73 ? -12.182 3.477 12.172 1 84.34 73 THR B C 1
ATOM 1580 O O . THR B 1 73 ? -13.319 3.364 11.708 1 84.34 73 THR B O 1
ATOM 1583 N N . THR B 1 74 ? -11.852 3.063 13.35 1 81.59 74 THR B N 1
ATOM 1584 C CA . THR B 1 74 ? -12.864 2.685 14.331 1 81.59 74 THR B CA 1
ATOM 1585 C C . THR B 1 74 ? -12.959 3.729 15.439 1 81.59 74 THR B C 1
ATOM 1587 O O . THR B 1 74 ? -11.949 4.095 16.044 1 81.59 74 THR B O 1
ATOM 1590 N N . ASP B 1 75 ? -14.161 4.224 15.631 1 79.3 75 ASP B N 1
ATOM 1591 C CA . ASP B 1 75 ? -14.318 5.231 16.677 1 79.3 75 ASP B CA 1
ATOM 1592 C C . ASP B 1 75 ? -14.517 4.577 18.043 1 79.3 75 ASP B C 1
ATOM 1594 O O . ASP B 1 75 ? -14.432 3.354 18.17 1 79.3 75 ASP B O 1
ATOM 1598 N N . GLU B 1 76 ? -14.643 5.353 19.087 1 81.55 76 GLU B N 1
ATOM 1599 C CA . GLU B 1 76 ? -14.733 4.886 20.468 1 81.55 76 GLU B CA 1
ATOM 1600 C C . GLU B 1 76 ? -15.948 3.984 20.666 1 81.55 76 GLU B C 1
ATOM 1602 O O . GLU B 1 76 ? -15.949 3.119 21.545 1 81.55 76 GLU B O 1
ATOM 1607 N N . GLU B 1 77 ? -16.979 4.085 19.823 1 84.05 77 GLU B N 1
ATOM 1608 C CA . GLU B 1 77 ? -18.21 3.308 19.934 1 84.05 77 GLU B CA 1
ATOM 1609 C C . GLU B 1 77 ? -18.124 2.019 19.122 1 84.05 77 GLU B C 1
ATOM 1611 O O . GLU B 1 77 ? -19.069 1.227 19.102 1 84.05 77 GLU B O 1
ATOM 1616 N N . GLY B 1 78 ? -17.028 1.885 18.468 1 79.26 78 GLY B N 1
ATOM 1617 C CA . GLY B 1 78 ? -16.842 0.669 17.694 1 79.26 78 GLY B CA 1
ATOM 1618 C C . GLY B 1 78 ? -17.333 0.791 16.264 1 79.26 78 GLY B C 1
ATOM 1619 O O . GLY B 1 78 ? -17.314 -0.185 15.51 1 79.26 78 GLY B O 1
ATOM 1620 N N . ASN B 1 79 ? -17.792 2.058 15.946 1 82.87 79 ASN B N 1
ATOM 1621 C CA . ASN B 1 79 ? -18.262 2.268 14.581 1 82.87 79 ASN B CA 1
ATOM 1622 C C . ASN B 1 79 ? -17.098 2.425 13.606 1 82.87 79 ASN B C 1
ATOM 1624 O O . ASN B 1 79 ? -16.149 3.162 13.88 1 82.87 79 ASN B O 1
ATOM 1628 N N . GLU B 1 80 ? -17.106 1.65 12.538 1 81.58 80 GLU B N 1
ATOM 1629 C CA . GLU B 1 80 ? -16.049 1.698 11.532 1 81.58 80 GLU B CA 1
ATOM 1630 C C . GLU B 1 80 ? -16.42 2.635 10.387 1 81.58 80 GLU B C 1
ATOM 1632 O O . GLU B 1 80 ? -17.546 2.597 9.886 1 81.58 80 GLU B O 1
ATOM 1637 N N . THR B 1 81 ? -15.595 3.546 10.099 1 86.91 81 THR B N 1
ATOM 1638 C CA . THR B 1 81 ? -15.731 4.41 8.932 1 86.91 81 THR B CA 1
ATOM 1639 C C . THR B 1 81 ? -14.604 4.154 7.936 1 86.91 81 THR B C 1
ATOM 1641 O O . THR B 1 81 ? -13.452 3.962 8.329 1 86.91 81 THR B O 1
ATOM 1644 N N . THR B 1 82 ? -15.084 4.049 6.721 1 91.11 82 THR B N 1
ATOM 1645 C CA . THR B 1 82 ? -14.115 3.806 5.658 1 91.11 82 THR B CA 1
ATOM 1646 C C . THR B 1 82 ? -13.986 5.028 4.754 1 91.11 82 THR B C 1
ATOM 1648 O O . THR B 1 82 ? -14.987 5.66 4.408 1 91.11 82 THR B O 1
ATOM 1651 N N . SER B 1 83 ? -12.834 5.371 4.538 1 94.15 83 SER B N 1
ATOM 1652 C CA . SER B 1 83 ? -12.513 6.445 3.604 1 94.15 83 SER B CA 1
ATOM 1653 C C . SER B 1 83 ? -11.221 6.153 2.849 1 94.15 83 SER B C 1
ATOM 1655 O O . SER B 1 83 ? -10.689 5.043 2.924 1 94.15 83 SER B O 1
ATOM 1657 N N . PHE B 1 84 ? -10.815 7.122 1.992 1 97.19 84 PHE B N 1
ATOM 1658 C CA . PHE B 1 84 ? -9.552 6.982 1.277 1 97.19 84 PHE B CA 1
ATOM 1659 C C . PHE B 1 84 ? -8.455 7.798 1.951 1 97.19 84 PHE B C 1
ATOM 1661 O O . PHE B 1 84 ? -8.741 8.738 2.695 1 97.19 84 PHE B 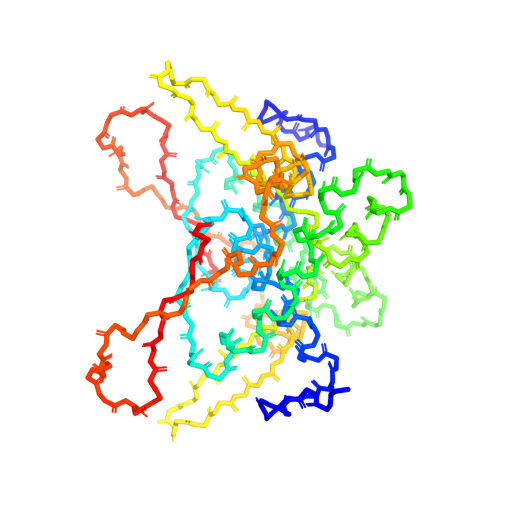O 1
ATOM 1668 N N . ALA B 1 85 ? -7.235 7.402 1.689 1 97.99 85 ALA B N 1
ATOM 1669 C CA . ALA B 1 85 ? -6.077 8.105 2.233 1 97.99 85 ALA B CA 1
ATOM 1670 C C . ALA B 1 85 ? -6.141 9.597 1.915 1 97.99 85 ALA B C 1
ATOM 1672 O O . ALA B 1 85 ? -5.806 10.432 2.758 1 97.99 85 ALA B O 1
ATOM 1673 N N . LEU B 1 86 ? -6.619 9.91 0.733 1 98.05 86 LEU B N 1
ATOM 1674 C CA . LEU B 1 86 ? -6.745 11.306 0.327 1 98.05 86 LEU B CA 1
ATOM 1675 C C . LEU B 1 86 ? -7.707 12.054 1.244 1 98.05 86 LEU B C 1
ATOM 1677 O O . LEU B 1 86 ? -7.431 13.185 1.65 1 98.05 86 LEU B O 1
ATOM 1681 N N . GLN B 1 87 ? -8.81 11.477 1.539 1 97.03 87 GLN B N 1
ATOM 1682 C CA . GLN B 1 87 ? -9.797 12.103 2.412 1 97.03 87 GLN B CA 1
ATOM 1683 C C . GLN B 1 87 ? -9.248 12.279 3.825 1 97.03 87 GLN B C 1
ATOM 1685 O O . GLN B 1 87 ? -9.499 13.299 4.472 1 97.03 87 GLN B O 1
ATOM 1690 N N . LYS B 1 88 ? -8.543 11.26 4.247 1 97.15 88 LYS B N 1
ATOM 1691 C CA . LYS B 1 88 ? -7.924 11.393 5.563 1 97.15 88 LYS B CA 1
ATOM 1692 C C . LYS B 1 88 ? -6.956 12.572 5.599 1 97.15 88 LYS B C 1
ATOM 1694 O O . LYS B 1 88 ? -6.905 13.31 6.585 1 97.15 88 LYS B O 1
ATOM 1699 N N . LEU B 1 89 ? -6.19 12.742 4.562 1 98.31 89 LEU B N 1
ATOM 1700 C CA . LEU B 1 89 ? -5.262 13.864 4.483 1 98.31 89 LEU B CA 1
ATOM 1701 C C . LEU B 1 89 ? -5.999 15.191 4.626 1 98.31 89 LEU B C 1
ATOM 1703 O O . LEU B 1 89 ? -5.62 16.031 5.445 1 98.31 89 LEU B O 1
ATOM 1707 N N . PHE B 1 90 ? -7.099 15.368 3.906 1 98.19 90 PHE B N 1
ATOM 1708 C CA . PHE B 1 90 ? -7.762 16.661 3.789 1 98.19 90 PHE B CA 1
ATOM 1709 C C . PHE B 1 90 ? -8.712 16.89 4.959 1 98.19 90 PHE B C 1
ATOM 1711 O O . PHE B 1 90 ? -8.925 18.029 5.379 1 98.19 90 PHE B O 1
ATOM 1718 N N . ASN B 1 91 ? -9.225 15.807 5.521 1 96.37 91 ASN B N 1
ATOM 1719 C CA . ASN B 1 91 ? -10.284 15.973 6.51 1 96.37 91 ASN B CA 1
ATOM 1720 C C . ASN B 1 91 ? -9.762 15.775 7.93 1 96.37 91 ASN B C 1
ATOM 1722 O O . ASN B 1 91 ? -10.348 16.28 8.888 1 96.37 91 ASN B O 1
ATOM 1726 N N . ASP B 1 92 ? -8.697 15.097 8.065 1 95.74 92 ASP B N 1
ATOM 1727 C CA . ASP B 1 92 ? -8.26 14.721 9.406 1 95.74 92 ASP B CA 1
ATOM 1728 C C . ASP B 1 92 ? -6.858 15.252 9.696 1 95.74 92 ASP B C 1
ATOM 1730 O O . ASP B 1 92 ? -6.645 15.948 10.691 1 95.74 92 ASP B O 1
ATOM 1734 N N . VAL B 1 93 ? -5.947 15.044 8.823 1 97.73 93 VAL B N 1
ATOM 1735 C CA . VAL B 1 93 ? -4.541 15.321 9.1 1 97.73 93 VAL B CA 1
ATOM 1736 C C . VAL B 1 93 ? -4.262 16.811 8.914 1 97.73 93 VAL B C 1
ATOM 1738 O O . VAL B 1 93 ? -3.823 17.488 9.847 1 97.73 93 VAL B O 1
ATOM 1741 N N . ALA B 1 94 ? -4.545 17.317 7.718 1 98.21 94 ALA B N 1
ATOM 1742 C CA . ALA B 1 94 ? -4.149 18.675 7.354 1 98.21 94 ALA B CA 1
ATOM 1743 C C . ALA B 1 94 ? -4.772 19.699 8.299 1 98.21 94 ALA B C 1
ATOM 1745 O O . ALA B 1 94 ? -4.108 20.649 8.721 1 98.21 94 ALA B O 1
ATOM 1746 N N . PRO B 1 95 ? -6.003 19.532 8.679 1 97.44 95 PRO B N 1
ATOM 1747 C CA . PRO B 1 95 ? -6.632 20.53 9.548 1 97.44 95 PRO B CA 1
ATOM 1748 C C . PRO B 1 95 ? -5.933 20.661 10.899 1 97.44 95 PRO B C 1
ATOM 1750 O O . PRO B 1 95 ? -6.047 21.697 11.559 1 97.44 95 PRO B O 1
ATOM 1753 N N . ARG B 1 96 ? -5.226 19.709 11.333 1 96.9 96 ARG B N 1
ATOM 1754 C CA . ARG B 1 96 ? -4.526 19.748 12.613 1 96.9 96 ARG B CA 1
ATOM 1755 C C . ARG B 1 96 ? -3.382 20.756 12.58 1 96.9 96 ARG B C 1
ATOM 1757 O O . ARG B 1 96 ? -2.859 21.143 13.627 1 96.9 96 ARG B O 1
ATOM 1764 N N . TYR B 1 97 ? -3.018 21.158 11.358 1 97.55 97 TYR B N 1
ATOM 1765 C CA . TYR B 1 97 ? -1.818 21.978 11.226 1 97.55 97 TYR B CA 1
ATOM 1766 C C . TYR B 1 97 ? -2.159 23.361 10.685 1 97.55 97 TYR B C 1
ATOM 1768 O O . TYR B 1 97 ? -1.296 24.049 10.135 1 97.55 97 TYR B O 1
ATOM 1776 N N . THR B 1 98 ? -3.353 23.75 10.765 1 93.66 98 THR B N 1
ATOM 1777 C CA . THR B 1 98 ? -3.853 24.985 10.171 1 93.66 98 THR B CA 1
ATOM 1778 C C . THR B 1 98 ? -2.979 26.17 10.572 1 93.66 98 THR B C 1
ATOM 1780 O O . THR B 1 98 ? -2.716 27.057 9.757 1 93.66 98 THR B O 1
ATOM 1783 N N . ASP B 1 99 ? -2.432 26.132 11.729 1 93.85 99 ASP B N 1
ATOM 1784 C CA . ASP B 1 99 ? -1.718 27.296 12.242 1 93.85 99 ASP B CA 1
ATOM 1785 C C . ASP B 1 99 ? -0.207 27.086 12.177 1 93.85 99 ASP B C 1
ATOM 1787 O O . ASP B 1 99 ? 0.562 27.902 12.69 1 93.85 99 ASP B O 1
ATOM 1791 N N . ARG B 1 100 ? 0.196 26.026 11.581 1 94.66 100 ARG B N 1
ATOM 1792 C CA . ARG B 1 100 ? 1.62 25.725 11.47 1 94.66 100 ARG B CA 1
ATOM 1793 C C . ARG B 1 100 ? 2.114 25.936 10.043 1 94.66 100 ARG B C 1
ATOM 1795 O O . ARG B 1 100 ? 1.421 25.594 9.083 1 94.66 100 ARG B O 1
ATOM 1802 N N . GLN B 1 101 ? 3.236 26.576 10.08 1 92.27 101 GLN B N 1
ATOM 1803 C CA . GLN B 1 101 ? 3.849 26.776 8.771 1 92.27 101 GLN B CA 1
ATOM 1804 C C . GLN B 1 101 ? 4.986 25.784 8.539 1 92.27 101 GLN B C 1
ATOM 1806 O O . GLN B 1 101 ? 6.16 26.151 8.612 1 92.27 101 GLN B O 1
ATOM 1811 N N . GLY B 1 102 ? 4.777 24.644 8.524 1 93.42 102 GLY B N 1
ATOM 1812 C CA . GLY B 1 102 ? 5.775 23.618 8.266 1 93.42 102 GLY B CA 1
ATOM 1813 C C . GLY B 1 102 ? 6.185 22.857 9.513 1 93.42 102 GLY B C 1
ATOM 1814 O O . GLY B 1 102 ? 5.663 23.11 10.601 1 93.42 102 GLY B O 1
ATOM 1815 N N . GLY B 1 103 ? 7.091 21.861 9.347 1 95.78 103 GLY B N 1
ATOM 1816 C CA . GLY B 1 103 ? 7.536 21.065 10.48 1 95.78 103 GLY B CA 1
ATOM 1817 C C . GLY B 1 103 ? 6.48 20.1 10.983 1 95.78 103 GLY B C 1
ATOM 1818 O O . GLY B 1 103 ? 6.207 20.04 12.183 1 95.78 103 GLY B O 1
ATOM 1819 N N . TYR B 1 104 ? 5.82 19.434 10.032 1 98.28 104 TYR B N 1
ATOM 1820 C CA . TYR B 1 104 ? 4.692 18.579 10.384 1 98.28 104 TYR B CA 1
ATOM 1821 C C . TYR B 1 104 ? 5.169 17.194 10.807 1 98.28 104 TYR B C 1
ATOM 1823 O O . TYR B 1 104 ? 4.399 16.41 11.366 1 98.28 104 TYR B O 1
ATOM 1831 N N . THR B 1 105 ? 6.454 16.892 10.528 1 98.34 105 THR B N 1
ATOM 1832 C CA . THR B 1 105 ? 6.985 15.558 10.786 1 98.34 105 THR B CA 1
ATOM 1833 C C . THR B 1 105 ? 8.193 15.628 11.716 1 98.34 105 THR B C 1
ATOM 1835 O O . THR B 1 105 ? 8.867 16.657 11.791 1 98.34 105 THR B O 1
ATOM 1838 N N . ARG B 1 106 ? 8.374 14.534 12.402 1 98.04 106 ARG B N 1
ATOM 1839 C CA . ARG B 1 106 ? 9.535 14.349 13.265 1 98.04 106 ARG B CA 1
ATOM 1840 C C . ARG B 1 106 ? 10.172 12.981 13.041 1 98.04 106 ARG B C 1
ATOM 1842 O O . ARG B 1 106 ? 9.469 11.981 12.887 1 98.04 106 ARG B O 1
ATOM 1849 N N . ILE B 1 107 ? 11.468 12.988 12.995 1 96.92 107 ILE B N 1
ATOM 1850 C CA . ILE B 1 107 ? 12.231 11.753 12.853 1 96.92 107 ILE B CA 1
ATOM 1851 C C . ILE B 1 107 ? 12.951 11.438 14.162 1 96.92 107 ILE B C 1
ATOM 1853 O O . ILE B 1 107 ? 13.681 12.278 14.694 1 96.92 107 ILE B O 1
ATOM 1857 N N . LEU B 1 108 ? 12.684 10.244 14.664 1 95.68 108 LEU B N 1
ATOM 1858 C CA . LEU B 1 108 ? 13.283 9.79 15.915 1 95.68 108 LEU B CA 1
ATOM 1859 C C . LEU B 1 108 ? 14.138 8.548 15.688 1 95.68 108 LEU B C 1
ATOM 1861 O O . LEU B 1 108 ? 13.695 7.592 15.048 1 95.68 108 LEU B O 1
ATOM 1865 N N . LYS B 1 109 ? 15.287 8.593 16.272 1 89.64 109 LYS B N 1
ATOM 1866 C CA . LYS B 1 109 ? 16.154 7.422 16.175 1 89.64 109 LYS B CA 1
ATOM 1867 C C . LYS B 1 109 ? 15.728 6.339 17.161 1 89.64 109 LYS B C 1
ATOM 1869 O O . LYS B 1 109 ? 15.366 6.638 18.301 1 89.64 109 LYS B O 1
ATOM 1874 N N . VAL B 1 110 ? 15.278 5.164 16.793 1 82.12 110 VAL B N 1
ATOM 1875 C CA . VAL B 1 110 ? 14.88 4.071 17.674 1 82.12 110 VAL B CA 1
ATOM 1876 C C . VAL B 1 110 ? 16.114 3.291 18.121 1 82.12 110 VAL B C 1
ATOM 1878 O O . VAL B 1 110 ? 16.124 2.699 19.203 1 82.12 110 VAL B O 1
ATOM 1881 N N . GLY B 1 111 ? 17.354 3.725 17.997 1 62.09 111 GLY B N 1
ATOM 1882 C CA . GLY B 1 111 ? 18.598 3.041 18.312 1 62.09 111 GLY B CA 1
ATOM 1883 C C . GLY B 1 111 ? 18.962 1.971 17.301 1 62.09 111 GLY B C 1
ATOM 1884 O O . GLY B 1 111 ? 18.173 1.659 16.407 1 62.09 111 GLY B O 1
ATOM 1885 N N . PRO B 1 112 ? 20.215 1.651 17.263 1 58.06 112 PRO B N 1
ATOM 1886 C CA . PRO B 1 112 ? 20.745 0.674 16.308 1 58.06 112 PRO B CA 1
ATOM 1887 C C . PRO B 1 112 ? 19.995 -0.655 16.347 1 58.06 112 PRO B C 1
ATOM 1889 O O . PRO B 1 112 ? 19.564 -1.094 17.416 1 58.06 112 PRO B O 1
ATOM 1892 N N . ARG B 1 113 ? 19.207 -0.948 15.413 1 51.45 113 ARG B N 1
ATOM 1893 C CA . ARG B 1 113 ? 18.842 -2.361 15.41 1 51.45 113 ARG B CA 1
ATOM 1894 C C . ARG B 1 113 ? 20.072 -3.244 15.59 1 51.45 113 ARG B C 1
ATOM 1896 O O . ARG B 1 113 ? 21.194 -2.821 15.305 1 51.45 113 ARG B O 1
ATOM 1903 N N . ARG B 1 114 ? 19.861 -4.296 16.451 1 46.92 114 ARG B N 1
ATOM 1904 C CA . ARG B 1 114 ? 20.95 -5.266 16.471 1 46.92 114 ARG B CA 1
ATOM 1905 C C . ARG B 1 114 ? 21.258 -5.774 15.067 1 46.92 114 ARG B C 1
ATOM 1907 O O . ARG B 1 114 ? 20.361 -6.233 14.356 1 46.92 114 ARG B O 1
ATOM 1914 N N . GLY B 1 115 ? 22.436 -5.601 14.407 1 46.45 115 GLY B N 1
ATOM 1915 C CA . GLY B 1 115 ? 23.039 -6.217 13.235 1 46.45 115 GLY B CA 1
ATOM 1916 C C . GLY B 1 115 ? 23.351 -5.223 12.133 1 46.45 115 GLY B C 1
ATOM 1917 O O . GLY B 1 115 ? 24.202 -4.347 12.302 1 46.45 115 GLY B O 1
ATOM 1918 N N . ASP B 1 116 ? 22.372 -5.191 10.944 1 52.96 116 ASP B N 1
ATOM 1919 C CA . ASP B 1 116 ? 22.804 -4.828 9.598 1 52.96 116 ASP B CA 1
ATOM 1920 C C . ASP B 1 116 ? 23.185 -3.351 9.523 1 52.96 116 ASP B C 1
ATOM 1922 O O . ASP B 1 116 ? 23.696 -2.888 8.501 1 52.96 116 ASP B O 1
ATOM 1926 N N . GLY B 1 117 ? 23.177 -2.531 10.488 1 57.23 117 GLY B N 1
ATOM 1927 C CA . GLY B 1 117 ? 23.86 -1.252 10.594 1 57.23 117 GLY B CA 1
ATOM 1928 C C . GLY B 1 117 ? 23.013 -0.083 10.13 1 57.23 117 GLY B C 1
ATOM 1929 O O . GLY B 1 117 ? 23.4 1.076 10.297 1 57.23 117 GLY B O 1
ATOM 1930 N N . ALA B 1 118 ? 22.013 -0.338 9.051 1 67.3 118 ALA B N 1
ATOM 1931 C CA . ALA B 1 118 ? 21.377 0.931 8.708 1 67.3 118 ALA B CA 1
ATOM 1932 C C . ALA B 1 118 ? 20.477 1.417 9.84 1 67.3 118 ALA B C 1
ATOM 1934 O O . ALA B 1 118 ? 19.707 0.639 10.407 1 67.3 118 ALA B O 1
ATOM 1935 N N . PRO B 1 119 ? 20.695 2.601 10.194 1 80.89 119 PRO B N 1
ATOM 1936 C CA . PRO B 1 119 ? 19.905 3.095 11.324 1 80.89 119 PRO B CA 1
ATOM 1937 C C . PRO B 1 119 ? 18.414 3.184 11.008 1 80.89 119 PRO B C 1
ATOM 1939 O O . PRO B 1 119 ? 18.031 3.724 9.966 1 80.89 119 PRO B O 1
ATOM 1942 N N . VAL B 1 120 ? 17.62 2.472 11.727 1 87.5 120 VAL B N 1
ATOM 1943 C CA . VAL B 1 120 ? 16.165 2.521 11.63 1 87.5 120 VAL B CA 1
ATOM 1944 C C . VAL B 1 120 ? 15.629 3.677 12.471 1 87.5 120 VAL B C 1
ATOM 1946 O O . VAL B 1 120 ? 16.128 3.939 13.568 1 87.5 120 VAL B O 1
ATOM 1949 N N . VAL B 1 121 ? 14.678 4.393 11.841 1 94.93 121 VAL B N 1
ATOM 1950 C CA . VAL B 1 121 ? 14.091 5.537 12.531 1 94.93 121 VAL B CA 1
ATOM 1951 C C . VAL B 1 121 ? 12.568 5.463 12.453 1 94.93 121 VAL B C 1
ATOM 1953 O O . VAL B 1 121 ? 12.017 4.704 11.652 1 94.93 121 VAL B O 1
ATOM 1956 N N . VAL B 1 122 ? 11.997 6.133 13.339 1 96.93 122 VAL B N 1
ATOM 1957 C CA . VAL B 1 122 ? 10.561 6.385 13.282 1 96.93 122 VAL B CA 1
ATOM 1958 C C . VAL B 1 122 ? 10.304 7.789 12.741 1 96.93 122 VAL B C 1
ATOM 1960 O O . VAL B 1 122 ? 10.917 8.758 13.195 1 96.93 122 VAL B O 1
ATOM 1963 N N . ILE B 1 123 ? 9.477 7.912 11.737 1 97.9 123 ILE B N 1
ATOM 1964 C CA . ILE B 1 123 ? 8.972 9.205 11.286 1 97.9 123 ILE B CA 1
ATOM 1965 C C . ILE B 1 123 ? 7.48 9.312 11.593 1 97.9 123 ILE B C 1
ATOM 1967 O O . ILE B 1 123 ? 6.723 8.365 11.365 1 97.9 123 ILE B O 1
ATOM 1971 N N . GLU B 1 124 ? 7.107 10.425 12.192 1 98.6 124 GLU B N 1
ATOM 1972 C CA . GLU B 1 124 ? 5.72 10.582 12.62 1 98.6 124 GLU B CA 1
ATOM 1973 C C . GLU B 1 124 ? 5.249 12.023 12.448 1 98.6 124 GLU B C 1
ATOM 1975 O O . GLU B 1 124 ? 6.065 12.939 12.329 1 98.6 124 GLU B O 1
ATOM 1980 N N . LEU B 1 125 ? 3.925 12.216 12.468 1 98.15 125 LEU B N 1
ATOM 1981 C CA . LEU B 1 125 ? 3.326 13.546 12.439 1 98.15 125 LEU B CA 1
ATOM 1982 C C . LEU B 1 125 ? 3.356 14.185 13.824 1 98.15 125 LEU B C 1
ATOM 1984 O O . LEU B 1 125 ? 3.147 13.505 14.831 1 98.15 125 LEU B O 1
ATOM 1988 N N . VAL B 1 126 ? 3.594 15.533 13.883 1 96.76 126 VAL B N 1
ATOM 1989 C CA . VAL B 1 126 ? 3.758 16.201 15.17 1 96.76 126 VAL B CA 1
ATOM 1990 C C . VAL B 1 126 ? 2.859 17.434 15.231 1 96.76 126 VAL B C 1
ATOM 1992 O O . VAL B 1 126 ? 2.51 18.007 14.197 1 96.76 126 VAL B O 1
#

Secondary structure (DSSP, 8-state):
-----TTS-HHHHHHHHHHHHHHHHHHSEEEEEHHHHHHHHHHHHHHHHHHHH-SHHHHHHHHHHS---EEEEE-TTS-EEEEEHHHHIIIIIGGGGTT--S--EEEEEEE--SSS-PPEEEEEE-/-----TTS-HHHHHHHHHHHHHHHHHHSEEEEEHHHHHHHHHHHHHHHHHHHH-SHHHHHHHHHHS---EEEEE-TTS-EEEEEHHHHIIIIIGGGGTT--S--EEEEE----SSS-PPEEEEEE-